Protein AF-0000000084720739 (afdb_homodimer)

InterPro domains:
  IPR000415 Nitroreductase-like [G3DSA:3.40.109.10] (2-184)
  IPR000415 Nitroreductase-like [SSF55469] (2-182)
  IPR029479 Nitroreductase [PF00881] (6-181)
  IPR052544 Bacteriocin Processing Enzyme [PTHR43745] (4-181)

pLDDT: mean 94.9, std 4.93, range [69.25, 98.88]

Radius of gyration: 19.96 Å; Cα contacts (8 Å, |Δi|>4): 822; chains: 2; bounding box: 41×59×50 Å

Sequence (370 aa):
MLSALERRRSTRTFGNTPLAQHELMTLLWATYGGLESGRRTVPSSGSVYPLRLRVVVRAVEGLAPQVYAFDHHNGELTPEPEVPAPMELQTWYVTRHVNFDGSAALVVMIGDLSRIAAVYGERGYRFLHLEAGHAGQNLCLAASLLDVPHVALGGFDDDVVNRAFHLEGSDSFVVYSVLLGCHQGMLSALERRRSTRTFGNTPLAQHELMTLLWATYGGLESGRRTVPSSGSVYPLRLRVVVRAVEGLAPQVYAFDHHNGELTPEPEVPAPMELQTWYVTRHVNFDGSAALVVMIGDLSRIAAVYGERGYRFLHLEAGHAGQNLCLAASLLDVPHVALGGFDDDVVNRAFHLEGSDSFVVYSVLLGCHQG

Solvent-accessible surface area (backbone atoms only — not comparable to full-atom values): 19096 Å² total; per-residue (Å²): 89,71,65,32,40,73,62,43,65,75,38,48,70,44,23,80,40,59,33,48,46,69,57,54,52,52,33,50,36,45,24,55,15,53,44,94,86,72,46,48,44,44,79,45,79,90,72,60,65,45,64,47,45,35,33,42,36,61,28,34,50,96,53,74,68,35,29,26,38,54,38,40,84,77,71,43,76,42,80,34,84,85,31,69,60,65,91,48,64,60,78,37,28,80,56,88,78,52,53,70,61,35,44,13,31,35,44,35,36,32,33,34,46,58,67,37,24,74,79,49,45,82,54,17,64,56,53,50,33,24,40,50,12,24,23,49,36,36,28,48,38,47,27,38,69,69,60,39,37,26,31,81,46,76,66,54,44,64,69,56,48,24,51,45,70,68,26,70,97,50,62,37,41,74,70,42,32,36,40,31,24,6,28,68,124,88,73,64,30,41,72,62,42,65,76,39,46,70,43,23,78,39,58,33,49,45,70,57,53,51,51,34,50,37,45,24,53,16,53,43,95,89,72,45,47,44,44,81,45,79,90,70,59,65,46,64,46,46,36,33,42,36,60,29,32,48,97,53,76,68,34,28,27,39,56,39,41,84,79,71,43,76,42,81,35,85,87,33,70,60,67,93,49,64,61,78,37,26,77,57,89,78,53,54,68,60,34,44,12,33,36,43,35,36,31,34,32,48,57,67,36,24,73,77,50,45,81,53,20,64,54,52,50,33,24,39,52,11,22,22,48,37,36,28,48,39,47,27,40,70,68,62,37,37,25,30,81,45,76,64,53,42,63,69,56,49,24,50,46,68,68,27,69,95,50,61,39,41,74,70,42,34,35,40,32,24,6,30,67,124

Foldseek 3Di:
DVVLVVQQDADQDFAAAAAEPVLVLLLQQLLWAADPVRAHNFDADVSLSFKWKKKQFDGYPPDDGAIWTADRDVSDTHGDRQQDRDPDCCQWAVDPRHDCPQWGMKIWIKGALCSQCVPVNPCSVVRRLVSNVRSVVSSSSSCSVVVWRKHWDQGTDFVVVCVSVPNPPHSMTTGTMMITGHHHD/DVVLVVQQDADQDFAAAAAEPVLVLLLQQLLWAADPVRAHNFDADVSLSFKWKKKQFDGYPPDDGAIWTADRDVSDTDGDRQQDRDPDCCQWAVDPRHDCPQWGMKIWIKGALCSQCVPVPPCSVVRRLVSNVRSVVSSSSSCSVVVWRKHWDQGTDFVVVCVSVPNPPHSMTTGTMMITGHHHD

Organism: Cystobacter fuscus (strain ATCC 25194 / DSM 2262 / NBRC 100088 / M29) (NCBI:txid1242864)

Secondary structure (DSSP, 8-state):
-HHHHHH-----S--SBPBPHHHHHHHHHHHH-B-TTS-BSS--GGG---EEEEEEESSBTTS-SSEEEEETTTTEEEE-TTS---S-GGGT---SS---TTEEEEEEEEEEHHHHHHHHGGGHHHHHHHHHHHHHHHHHHHHHHTT--EEEE----HHHHHHHTT-TTSSEEEEEEEEEE-B--/-HHHHHH-----S--SBPBPHHHHHHHHHHHH-B-TTS-BSS--GGG---EEEEEEESSBTTS-SSEEEEETTTTEEEE-TTS---S-GGGT---SS---TTEEEEEEEEEEHHHHHHHHGGGHHHHHHHHHHHHHHHHHHHHHHTT--EEEE----HHHHHHHTT-TTSSEEEEEEEEEE-B--

Nearest PDB structures (foldseek):
  7ly7-assembly1_B  TM=8.833E-01  e=1.971E-14  Thermoactinomyces vulgaris
  3hj9-assembly1_B  TM=8.979E-01  e=6.329E-12  Cupriavidus pinatubonensis JMP134
  5lq4-assembly1_B  TM=8.476E-01  e=4.378E-12  Cyanothece sp. PCC 7425
  8pz5-assembly1_B  TM=8.368E-01  e=9.727E-12  Cyanothece sp. PCC 7425
  6grh-assembly1_C  TM=8.264E-01  e=3.123E-11  Escherichia coli str. K-12 substr. MG1655

Structure (mmCIF, N/CA/C/O backbone):
data_AF-0000000084720739-model_v1
#
loop_
_entity.id
_entity.type
_entity.pdbx_description
1 polymer Nitroreductase
#
loop_
_atom_site.group_PDB
_atom_site.id
_atom_site.type_symbol
_atom_site.label_atom_id
_atom_site.label_alt_id
_atom_site.label_comp_id
_atom_site.label_asym_id
_atom_site.label_entity_id
_atom_site.label_seq_id
_atom_site.pdbx_PDB_ins_code
_atom_site.Cartn_x
_atom_site.Cartn_y
_atom_site.Cartn_z
_atom_site.occupancy
_atom_site.B_iso_or_equiv
_atom_site.auth_seq_id
_atom_site.auth_comp_id
_atom_site.auth_asym_id
_atom_site.auth_atom_id
_atom_site.pdbx_PDB_model_num
ATOM 1 N N . MET A 1 1 ? 3.258 -7.754 12.141 1 81.38 1 MET A N 1
ATOM 2 C CA . MET A 1 1 ? 2.674 -7.219 10.914 1 81.38 1 MET A CA 1
ATOM 3 C C . MET A 1 1 ? 1.294 -7.816 10.664 1 81.38 1 MET A C 1
ATOM 5 O O . MET A 1 1 ? 0.313 -7.086 10.516 1 81.38 1 MET A O 1
ATOM 9 N N . LEU A 1 2 ? 1.186 -9.125 10.844 1 84.38 2 LEU A N 1
ATOM 10 C CA . LEU A 1 2 ? -0.103 -9.75 10.555 1 84.38 2 LEU A CA 1
ATOM 11 C C . LEU A 1 2 ? -1.165 -9.281 11.539 1 84.38 2 LEU A C 1
ATOM 13 O O . LEU A 1 2 ? -2.332 -9.117 11.172 1 84.38 2 LEU A O 1
ATOM 17 N N . SER A 1 3 ? -0.659 -9.055 12.742 1 87.25 3 SER A N 1
ATOM 18 C CA . SER A 1 3 ? -1.589 -8.516 13.727 1 87.25 3 SER A CA 1
ATOM 19 C C . SER A 1 3 ? -2.031 -7.105 13.352 1 87.25 3 SER A C 1
ATOM 21 O O . SER A 1 3 ? -3.18 -6.723 13.594 1 87.25 3 SER A O 1
ATOM 23 N N . ALA A 1 4 ? -1.106 -6.336 12.742 1 89.06 4 ALA A N 1
ATOM 24 C CA . ALA A 1 4 ? -1.446 -4.984 12.312 1 89.06 4 ALA A CA 1
ATOM 25 C C . ALA A 1 4 ? -2.477 -5.008 11.188 1 89.06 4 ALA A C 1
ATOM 27 O O . ALA A 1 4 ? -3.352 -4.141 11.125 1 89.06 4 ALA A O 1
ATOM 28 N N . LEU A 1 5 ? -2.389 -5.977 10.375 1 93.19 5 LEU A N 1
ATOM 29 C CA . LEU A 1 5 ? -3.354 -6.129 9.297 1 93.19 5 LEU A CA 1
ATOM 30 C C . LEU A 1 5 ? -4.746 -6.426 9.844 1 93.19 5 LEU A C 1
ATOM 32 O O . LEU A 1 5 ? -5.742 -5.902 9.336 1 93.19 5 LEU A O 1
ATOM 36 N N . GLU A 1 6 ? -4.84 -7.23 10.875 1 91.88 6 GLU A N 1
ATOM 37 C CA . GLU A 1 6 ? -6.117 -7.582 11.492 1 91.88 6 GLU A CA 1
ATOM 38 C C . GLU A 1 6 ? -6.715 -6.398 12.242 1 91.88 6 GLU A C 1
ATOM 40 O O . GLU A 1 6 ? -7.938 -6.238 12.289 1 91.88 6 GLU A O 1
ATOM 45 N N . ARG A 1 7 ? -5.848 -5.516 12.789 1 91 7 ARG A N 1
ATOM 46 C CA . ARG A 1 7 ? -6.285 -4.414 13.648 1 91 7 ARG A CA 1
ATOM 47 C C . ARG A 1 7 ? -6.566 -3.16 12.828 1 91 7 ARG A C 1
ATOM 49 O O . ARG A 1 7 ? -7.238 -2.24 13.297 1 91 7 ARG A O 1
ATOM 56 N N . ARG A 1 8 ? -6 -3.152 11.617 1 93.12 8 ARG A N 1
ATOM 57 C CA . ARG A 1 8 ? -6.168 -1.945 10.812 1 93.12 8 ARG A CA 1
ATOM 58 C C . ARG A 1 8 ? -7.633 -1.717 10.469 1 93.12 8 ARG A C 1
ATOM 60 O O . ARG A 1 8 ? -8.273 -2.578 9.867 1 93.12 8 ARG A O 1
ATOM 67 N N . ARG A 1 9 ? -8.156 -0.478 10.867 1 93.06 9 ARG A N 1
ATOM 68 C CA . ARG A 1 9 ? -9.523 -0.065 10.578 1 93.06 9 ARG A CA 1
ATOM 69 C C . ARG A 1 9 ? -9.617 1.446 10.398 1 93.06 9 ARG A C 1
ATOM 71 O O . ARG A 1 9 ? -8.922 2.201 11.078 1 93.06 9 ARG A O 1
ATOM 78 N N . SER A 1 10 ? -10.484 1.779 9.469 1 94.12 10 SER A N 1
ATOM 79 C CA . SER A 1 10 ? -10.781 3.201 9.32 1 94.12 10 SER A CA 1
ATOM 80 C C . SER A 1 10 ? -11.602 3.717 10.5 1 94.12 10 SER A C 1
ATOM 82 O O . SER A 1 10 ? -12.641 3.141 10.836 1 94.12 10 SER A O 1
ATOM 84 N N . THR A 1 11 ? -11.078 4.699 11.102 1 92.94 11 THR A N 1
ATOM 85 C CA . THR A 1 11 ? -11.781 5.375 12.188 1 92.94 11 THR A CA 1
ATOM 86 C C . THR A 1 11 ? -12.242 6.762 11.75 1 92.94 11 THR A C 1
ATOM 88 O O . THR A 1 11 ? -11.445 7.57 11.273 1 92.94 11 THR A O 1
ATOM 91 N N . ARG A 1 12 ? -13.531 7.07 11.898 1 92.5 12 ARG A N 1
ATOM 92 C CA . ARG A 1 12 ? -14.094 8.289 11.328 1 92.5 12 ARG A CA 1
ATOM 93 C C . ARG A 1 12 ? -14.586 9.234 12.414 1 92.5 12 ARG A C 1
ATOM 95 O O . ARG A 1 12 ? -15.242 10.234 12.125 1 92.5 12 ARG A O 1
ATOM 102 N N . THR A 1 13 ? -14.367 8.781 13.664 1 93.31 13 THR A N 1
ATOM 103 C CA . THR A 1 13 ? -14.555 9.609 14.859 1 93.31 13 THR A CA 1
ATOM 104 C C . THR A 1 13 ? -13.297 9.617 15.719 1 93.31 13 THR A C 1
ATOM 106 O O . THR A 1 13 ? -12.648 8.578 15.891 1 93.31 13 THR A O 1
ATOM 109 N N . PHE A 1 14 ? -12.93 10.797 16.203 1 96.38 14 PHE A N 1
ATOM 110 C CA . PHE A 1 14 ? -11.633 10.953 16.844 1 96.38 14 PHE A CA 1
ATOM 111 C C . PHE A 1 14 ? -11.781 11.492 18.266 1 96.38 14 PHE A C 1
ATOM 113 O O . PHE A 1 14 ? -12.883 11.891 18.672 1 96.38 14 PHE A O 1
ATOM 120 N N . GLY A 1 15 ? -10.719 11.352 19 1 95.81 15 GLY A N 1
ATOM 121 C CA . GLY A 1 15 ? -10.695 11.859 20.359 1 95.81 15 GLY A CA 1
ATOM 122 C C . GLY A 1 15 ? -10.25 13.305 20.453 1 95.81 15 GLY A C 1
ATOM 123 O O . GLY A 1 15 ? -10.477 14.094 19.531 1 95.81 15 GLY A O 1
ATOM 124 N N . ASN A 1 16 ? -9.695 13.586 21.672 1 95.69 16 ASN A N 1
ATOM 125 C CA . ASN A 1 16 ? -9.328 14.984 21.906 1 95.69 16 ASN A CA 1
ATOM 126 C C . ASN A 1 16 ? -7.875 15.117 22.344 1 95.69 16 ASN A C 1
ATOM 128 O O . ASN A 1 16 ? -7.383 16.219 22.562 1 95.69 16 ASN A O 1
ATOM 132 N N . THR A 1 17 ? -7.141 14 22.453 1 97.31 17 THR A N 1
ATOM 133 C CA . THR A 1 17 ? -5.738 14.055 22.859 1 97.31 17 THR A CA 1
ATOM 134 C C . THR A 1 17 ? -4.832 14.219 21.641 1 97.31 17 THR A C 1
ATOM 136 O O . THR A 1 17 ? -4.809 13.367 20.75 1 97.31 17 THR A O 1
ATOM 139 N N . PRO A 1 18 ? -4.074 15.289 21.625 1 98.19 18 PRO A N 1
ATOM 140 C CA . PRO A 1 18 ? -3.225 15.555 20.453 1 98.19 18 PRO A CA 1
ATOM 141 C C . PRO A 1 18 ? -2.23 14.43 20.172 1 98.19 18 PRO A C 1
ATOM 143 O O . PRO A 1 18 ? -1.879 13.68 21.094 1 98.19 18 PRO A O 1
ATOM 146 N N . LEU A 1 19 ? -1.859 14.359 18.938 1 98.19 19 LEU A N 1
ATOM 147 C CA . LEU A 1 19 ? -0.811 13.438 18.516 1 98.19 19 LEU A CA 1
ATOM 148 C C . LEU A 1 19 ? 0.56 13.93 18.969 1 98.19 19 LEU A C 1
ATOM 150 O O . LEU A 1 19 ? 0.852 15.125 18.891 1 98.19 19 LEU A O 1
ATOM 154 N N . ALA A 1 20 ? 1.436 13.039 19.453 1 98.25 20 ALA A N 1
ATOM 155 C CA . ALA A 1 20 ? 2.816 13.422 19.75 1 98.25 20 ALA A CA 1
ATOM 156 C C . ALA A 1 20 ? 3.605 13.641 18.453 1 98.25 20 ALA A C 1
ATOM 158 O O . ALA A 1 20 ? 3.381 12.945 17.453 1 98.25 20 ALA A O 1
ATOM 159 N N . GLN A 1 21 ? 4.496 14.578 18.562 1 98.12 21 GLN A N 1
ATOM 160 C CA . GLN A 1 21 ? 5.297 14.875 17.391 1 98.12 21 GLN A CA 1
ATOM 161 C C . GLN A 1 21 ? 6.051 13.633 16.906 1 98.12 21 GLN A C 1
ATOM 163 O O . GLN A 1 21 ? 6.152 13.391 15.703 1 98.12 21 GLN A O 1
ATOM 168 N N . HIS A 1 22 ? 6.652 12.859 17.844 1 97.69 22 HIS A N 1
ATOM 169 C CA . HIS A 1 22 ? 7.418 11.68 17.453 1 97.69 22 HIS A CA 1
ATOM 170 C C . HIS A 1 22 ? 6.531 10.656 16.75 1 97.69 22 HIS A C 1
ATOM 172 O O . HIS A 1 22 ? 6.992 9.93 15.867 1 97.69 22 HIS A O 1
ATOM 178 N N . GLU A 1 23 ? 5.227 10.57 17.141 1 98.12 23 GLU A N 1
ATOM 179 C CA . GLU A 1 23 ? 4.285 9.695 16.453 1 98.12 23 GLU A CA 1
ATOM 180 C C . GLU A 1 23 ? 4.078 10.133 15.008 1 98.12 23 GLU A C 1
ATOM 182 O O . GLU A 1 23 ? 4.152 9.312 14.086 1 98.12 23 GLU A O 1
ATOM 187 N N . LEU A 1 24 ? 3.875 11.453 14.82 1 98.75 24 LEU A N 1
ATOM 188 C CA . LEU A 1 24 ? 3.707 11.969 13.461 1 98.75 24 LEU A CA 1
ATOM 189 C C . LEU A 1 24 ? 4.941 11.688 12.617 1 98.75 24 LEU A C 1
ATOM 191 O O . LEU A 1 24 ? 4.82 11.234 11.469 1 98.75 24 LEU A O 1
ATOM 195 N N . MET A 1 25 ? 6.133 11.883 13.203 1 98.38 25 MET A N 1
ATOM 196 C CA . MET A 1 25 ? 7.371 11.688 12.445 1 98.38 25 MET A CA 1
ATOM 197 C C . MET A 1 25 ? 7.551 10.227 12.07 1 98.38 25 MET A C 1
ATOM 199 O O . MET A 1 25 ? 8.008 9.914 10.969 1 98.38 25 MET A O 1
ATOM 203 N N . THR A 1 26 ? 7.223 9.312 12.977 1 97.81 26 THR A N 1
ATOM 204 C CA . THR A 1 26 ? 7.273 7.883 12.688 1 97.81 26 THR A CA 1
ATOM 205 C C . THR A 1 26 ? 6.328 7.527 11.547 1 97.81 26 THR A C 1
ATOM 207 O O . THR A 1 26 ? 6.688 6.77 10.641 1 97.81 26 THR A O 1
ATOM 210 N N . LEU A 1 27 ? 5.145 8.109 11.562 1 98.56 27 LEU A N 1
ATOM 211 C CA . LEU A 1 27 ? 4.141 7.844 10.539 1 98.56 27 LEU A CA 1
ATOM 212 C C . LEU A 1 27 ? 4.594 8.375 9.188 1 98.56 27 LEU A C 1
ATOM 214 O O . LEU A 1 27 ? 4.426 7.699 8.164 1 98.56 27 LEU A O 1
ATOM 218 N N . LEU A 1 28 ? 5.18 9.539 9.195 1 98.81 28 LEU A N 1
ATOM 219 C CA . LEU A 1 28 ? 5.664 10.125 7.949 1 98.81 28 LEU A CA 1
ATOM 220 C C . LEU A 1 28 ? 6.824 9.312 7.379 1 98.81 28 LEU A C 1
ATOM 222 O O . LEU A 1 28 ? 6.891 9.086 6.172 1 98.81 28 LEU A O 1
ATOM 226 N N . TRP A 1 29 ? 7.746 8.906 8.219 1 98.06 29 TRP A N 1
ATOM 227 C CA . TRP A 1 29 ? 8.844 8.055 7.77 1 98.06 29 TRP A CA 1
ATOM 228 C C . TRP A 1 29 ? 8.32 6.75 7.184 1 98.06 29 TRP A C 1
ATOM 230 O O . TRP A 1 29 ? 8.742 6.332 6.102 1 98.06 29 TRP A O 1
ATOM 240 N N . ALA A 1 30 ? 7.367 6.117 7.875 1 97.81 30 ALA A N 1
ATOM 241 C CA . ALA A 1 30 ? 6.781 4.875 7.375 1 97.81 30 ALA A CA 1
ATOM 242 C C . ALA A 1 30 ? 6.16 5.078 5.996 1 97.81 30 ALA A C 1
ATOM 244 O O . ALA A 1 30 ? 6.207 4.184 5.148 1 97.81 30 ALA A O 1
ATOM 245 N N . THR A 1 31 ? 5.586 6.23 5.754 1 98.56 31 THR A N 1
ATOM 246 C CA . THR A 1 31 ? 4.844 6.531 4.531 1 98.56 31 THR A CA 1
ATOM 247 C C . THR A 1 31 ? 5.793 6.645 3.34 1 98.56 31 THR A C 1
ATOM 249 O O . THR A 1 31 ? 5.531 6.074 2.277 1 98.56 31 THR A O 1
ATOM 252 N N . TYR A 1 32 ? 6.902 7.336 3.512 1 98.25 32 TYR A N 1
ATOM 253 C CA . TYR A 1 32 ? 7.723 7.664 2.35 1 98.25 32 TYR A CA 1
ATOM 254 C C . TYR A 1 32 ? 9.141 8.047 2.77 1 98.25 32 TYR A C 1
ATOM 256 O O . TYR A 1 32 ? 9.805 8.82 2.084 1 98.25 32 TYR A O 1
ATOM 264 N N . GLY A 1 33 ? 9.648 7.562 3.873 1 96.94 33 GLY A N 1
ATOM 265 C CA . GLY A 1 33 ? 10.953 7.898 4.43 1 96.94 33 GLY A CA 1
ATOM 266 C C . GLY A 1 33 ? 12.109 7.383 3.592 1 96.94 33 GLY A C 1
ATOM 267 O O . GLY A 1 33 ? 11.984 6.367 2.908 1 96.94 33 GLY A O 1
ATOM 268 N N . GLY A 1 34 ? 13.211 8.117 3.697 1 95.62 34 GLY A N 1
ATOM 269 C CA . GLY A 1 34 ? 14.453 7.68 3.074 1 95.62 34 GLY A CA 1
ATOM 270 C C . GLY A 1 34 ? 15.188 6.629 3.885 1 95.62 34 GLY A C 1
ATOM 271 O O . GLY A 1 34 ? 15.203 6.684 5.117 1 95.62 34 GLY A O 1
ATOM 272 N N . LEU A 1 35 ? 15.766 5.652 3.096 1 94.12 35 LEU A N 1
ATOM 273 C CA . LEU A 1 35 ? 16.578 4.609 3.719 1 94.12 35 LEU A CA 1
ATOM 274 C C . LEU A 1 35 ? 18.062 4.836 3.453 1 94.12 35 LEU A C 1
ATOM 276 O O . LEU A 1 35 ? 18.422 5.609 2.564 1 94.12 35 LEU A O 1
ATOM 280 N N . GLU A 1 36 ? 18.922 4.145 4.199 1 90.5 36 GLU A N 1
ATOM 281 C CA . GLU A 1 36 ? 20.375 4.273 4.051 1 90.5 36 GLU A CA 1
ATOM 282 C C . GLU A 1 36 ? 20.812 3.861 2.652 1 90.5 36 GLU A C 1
ATOM 284 O O . GLU A 1 36 ? 21.781 4.414 2.113 1 90.5 36 GLU A O 1
ATOM 289 N N . SER A 1 37 ? 20.156 2.98 1.99 1 89.94 37 SER A N 1
ATOM 290 C CA . SER A 1 37 ? 20.469 2.471 0.659 1 89.94 37 SER A CA 1
ATOM 291 C C . SER A 1 37 ? 20.172 3.512 -0.415 1 89.94 37 SER A C 1
ATOM 293 O O . SER A 1 37 ? 20.547 3.336 -1.578 1 89.94 37 SER A O 1
ATOM 295 N N . GLY A 1 38 ? 19.516 4.605 -0.04 1 91.12 38 GLY A N 1
ATOM 296 C CA . GLY A 1 38 ? 19.078 5.594 -1.012 1 91.12 38 GLY A CA 1
ATOM 297 C C . GLY A 1 38 ? 17.672 5.359 -1.502 1 91.12 38 GLY A C 1
ATOM 298 O O . GLY A 1 38 ? 17.109 6.199 -2.209 1 91.12 38 GLY A O 1
ATOM 299 N N . ARG A 1 39 ? 17.109 4.254 -1.092 1 94.44 39 ARG A N 1
ATOM 300 C CA . ARG A 1 39 ? 15.742 3.916 -1.462 1 94.44 39 ARG A CA 1
ATOM 301 C C . ARG A 1 39 ? 14.75 4.484 -0.458 1 94.44 39 ARG A C 1
ATOM 303 O O . ARG A 1 39 ? 15.141 5.141 0.511 1 94.44 39 ARG A O 1
ATOM 310 N N . ARG A 1 40 ? 13.484 4.332 -0.701 1 96.62 40 ARG A N 1
ATOM 311 C CA . ARG A 1 40 ? 12.43 4.734 0.222 1 96.62 40 ARG A CA 1
ATOM 312 C C . ARG A 1 40 ? 11.688 3.516 0.764 1 96.62 40 ARG A C 1
ATOM 314 O O . ARG A 1 40 ? 12 2.379 0.404 1 96.62 40 ARG A O 1
ATOM 321 N N . THR A 1 41 ? 10.758 3.766 1.679 1 97.19 41 THR A N 1
ATOM 322 C CA . THR A 1 41 ? 10.016 2.727 2.385 1 97.19 41 THR A CA 1
ATOM 323 C C . THR A 1 41 ? 9.008 2.055 1.456 1 97.19 41 THR A C 1
ATOM 325 O O . THR A 1 41 ? 8.344 1.094 1.847 1 97.19 41 THR A O 1
ATOM 328 N N . VAL A 1 42 ? 8.875 2.506 0.187 1 97.88 42 VAL A N 1
ATOM 329 C CA . VAL A 1 42 ? 7.93 1.93 -0.766 1 97.88 42 VAL A CA 1
ATOM 330 C C . VAL A 1 42 ? 8.656 1.595 -2.07 1 97.88 42 VAL A C 1
ATOM 332 O O . VAL A 1 42 ? 9.68 2.195 -2.389 1 97.88 42 VAL A O 1
ATOM 335 N N . PRO A 1 43 ? 8.125 0.6 -2.855 1 97.12 43 PRO A N 1
ATOM 336 C CA . PRO A 1 43 ? 8.633 0.431 -4.215 1 97.12 43 PRO A CA 1
ATOM 337 C C . PRO A 1 43 ? 8.344 1.633 -5.109 1 97.12 43 PRO A C 1
ATOM 339 O O . PRO A 1 43 ? 7.379 2.363 -4.871 1 97.12 43 PRO A O 1
ATOM 342 N N . SER A 1 44 ? 9.219 1.81 -6.02 1 97.12 44 SER A N 1
ATOM 343 C CA . SER A 1 44 ? 9.047 2.854 -7.023 1 97.12 44 SER A CA 1
ATOM 344 C C . SER A 1 44 ? 9.594 2.412 -8.375 1 97.12 44 SER A C 1
ATOM 346 O O . SER A 1 44 ? 10.734 1.954 -8.469 1 97.12 44 SER A O 1
ATOM 348 N N . SER A 1 45 ? 8.672 2.506 -9.352 1 92.69 45 SER A N 1
ATOM 349 C CA . SER A 1 45 ? 9.117 2.156 -10.695 1 92.69 45 SER A CA 1
ATOM 350 C C . SER A 1 45 ? 10.328 2.982 -11.117 1 92.69 45 SER A C 1
ATOM 352 O O . SER A 1 45 ? 10.273 4.215 -11.102 1 92.69 45 SER A O 1
ATOM 354 N N . GLY A 1 46 ? 11.422 2.26 -11.391 1 91.19 46 GLY A N 1
ATOM 355 C CA . GLY A 1 46 ? 12.609 2.947 -11.859 1 91.19 46 GLY A CA 1
ATOM 356 C C . GLY A 1 46 ? 13.242 3.838 -10.805 1 91.19 46 GLY A C 1
ATOM 357 O O . GLY A 1 46 ? 14.062 4.703 -11.125 1 91.19 46 GLY A O 1
ATOM 358 N N . SER A 1 47 ? 12.82 3.744 -9.578 1 94.25 47 SER A N 1
ATOM 359 C CA . SER A 1 47 ? 13.289 4.598 -8.492 1 94.25 47 SER A CA 1
ATOM 360 C C . SER A 1 47 ? 13.039 6.07 -8.797 1 94.25 47 SER A C 1
ATOM 362 O O . SER A 1 47 ? 13.852 6.93 -8.453 1 94.25 47 SER A O 1
ATOM 364 N N . VAL A 1 48 ? 11.93 6.375 -9.453 1 95.94 48 VAL A N 1
ATOM 365 C CA . VAL A 1 48 ? 11.555 7.73 -9.844 1 95.94 48 VAL A CA 1
ATOM 366 C C . VAL A 1 48 ? 11.117 8.523 -8.617 1 95.94 48 VAL A C 1
ATOM 368 O O . VAL A 1 48 ? 11.391 9.719 -8.516 1 95.94 48 VAL A O 1
ATOM 371 N N . TYR A 1 49 ? 10.453 7.906 -7.672 1 97.5 49 TYR A N 1
ATOM 372 C CA . TYR A 1 49 ? 9.922 8.5 -6.449 1 97.5 49 TYR A CA 1
ATOM 373 C C . TYR A 1 49 ? 9.18 9.797 -6.75 1 97.5 49 TYR A C 1
ATOM 375 O O . TYR A 1 49 ? 9.586 10.875 -6.309 1 97.5 49 TYR A O 1
ATOM 383 N N . PRO A 1 50 ? 7.965 9.672 -7.367 1 98.25 50 PRO A N 1
ATOM 384 C CA . PRO A 1 50 ? 7.273 10.859 -7.879 1 98.25 50 PRO A CA 1
ATOM 385 C C . PRO A 1 50 ? 6.43 11.555 -6.812 1 98.25 50 PRO A C 1
ATOM 387 O O . PRO A 1 50 ? 5.809 12.586 -7.09 1 98.25 50 PRO A O 1
ATOM 390 N N . LEU A 1 51 ? 6.402 11.117 -5.57 1 98.56 51 LEU A N 1
ATOM 391 C CA . LEU A 1 51 ? 5.52 11.664 -4.547 1 98.56 51 LEU A CA 1
ATOM 392 C C . LEU A 1 51 ? 6.258 12.664 -3.666 1 98.56 51 LEU A C 1
ATOM 394 O O . LEU A 1 51 ? 7.469 12.539 -3.461 1 98.56 51 LEU A O 1
ATOM 398 N N . ARG A 1 52 ? 5.562 13.594 -3.18 1 98.12 52 ARG A N 1
ATOM 399 C CA . ARG A 1 52 ? 5.957 14.445 -2.062 1 98.12 52 ARG A CA 1
ATOM 400 C C . ARG A 1 52 ? 4.848 14.539 -1.022 1 98.12 52 ARG A C 1
ATOM 402 O O . ARG A 1 52 ? 3.664 14.516 -1.367 1 98.12 52 ARG A O 1
ATOM 409 N N . LEU A 1 53 ? 5.273 14.648 0.183 1 98.75 53 LEU A N 1
ATOM 410 C CA . LEU A 1 53 ? 4.301 14.688 1.272 1 98.75 53 LEU A CA 1
ATOM 411 C C . LEU A 1 53 ? 4.176 16.094 1.837 1 98.75 53 LEU A C 1
ATOM 413 O O . LEU A 1 53 ? 5.184 16.766 2.061 1 98.75 53 LEU A O 1
ATOM 417 N N . ARG A 1 54 ? 2.986 16.5 1.99 1 98.44 54 ARG A N 1
ATOM 418 C CA . ARG A 1 54 ? 2.637 17.656 2.812 1 98.44 54 ARG A CA 1
ATOM 419 C C . ARG A 1 54 ? 1.765 17.25 3.994 1 98.44 54 ARG A C 1
ATOM 421 O O . ARG A 1 54 ? 1.02 16.266 3.908 1 98.44 54 ARG A O 1
ATOM 428 N N . VAL A 1 55 ? 1.884 18.016 5.039 1 98.44 55 VAL A N 1
ATOM 429 C CA . VAL A 1 55 ? 1.126 17.703 6.246 1 98.44 55 VAL A CA 1
ATOM 430 C C . VAL A 1 55 ? 0.37 18.938 6.719 1 98.44 55 VAL A C 1
ATOM 432 O O . VAL A 1 55 ? 0.974 19.984 6.969 1 98.44 55 VAL A O 1
ATOM 435 N N . VAL A 1 56 ? -0.946 18.812 6.793 1 97.94 56 VAL A N 1
ATOM 436 C CA . VAL A 1 56 ? -1.756 19.828 7.477 1 97.94 56 VAL A CA 1
ATOM 437 C C . VAL A 1 56 ? -1.844 19.484 8.961 1 97.94 56 VAL A C 1
ATOM 439 O O . VAL A 1 56 ? -2.584 18.578 9.359 1 97.94 56 VAL A O 1
ATOM 442 N N . VAL A 1 57 ? -1.103 20.25 9.742 1 97.75 57 VAL A N 1
ATOM 443 C CA . VAL A 1 57 ? -1.063 20.016 11.18 1 97.75 57 VAL A CA 1
ATOM 444 C C . VAL A 1 57 ? -2.189 20.781 11.867 1 97.75 57 VAL A C 1
ATOM 446 O O . VAL A 1 57 ? -2.404 21.953 11.586 1 97.75 57 VAL A O 1
ATOM 449 N N . ARG A 1 58 ? -2.895 20.062 12.75 1 97.06 58 ARG A N 1
ATOM 450 C CA . ARG A 1 58 ? -4.008 20.672 13.469 1 97.06 58 ARG A CA 1
ATOM 451 C C . ARG A 1 58 ? -3.828 20.531 14.977 1 97.06 58 ARG A C 1
ATOM 453 O O . ARG A 1 58 ? -3.955 21.5 15.727 1 97.06 58 ARG A O 1
ATOM 460 N N . ALA A 1 59 ? -3.523 19.344 15.453 1 97.44 59 ALA A N 1
ATOM 461 C CA . ALA A 1 59 ? -3.369 19.047 16.875 1 97.44 59 ALA A CA 1
ATOM 462 C C . ALA A 1 59 ? -2.23 18.062 17.109 1 97.44 59 ALA A C 1
ATOM 464 O O . ALA A 1 59 ? -2.467 16.906 17.5 1 97.44 59 ALA A O 1
ATOM 465 N N . VAL A 1 60 ? -0.977 18.531 16.922 1 98.12 60 VAL A N 1
ATOM 466 C CA . VAL A 1 60 ? 0.234 17.75 17.188 1 98.12 60 VAL A CA 1
ATOM 467 C C . VAL A 1 60 ? 1.104 18.484 18.203 1 98.12 60 VAL A C 1
ATOM 469 O O . VAL A 1 60 ? 1.433 19.656 18.016 1 98.12 60 VAL A O 1
ATOM 472 N N . GLU A 1 61 ? 1.453 17.781 19.219 1 98.12 61 GLU A N 1
ATOM 473 C CA . GLU A 1 61 ? 2.264 18.391 20.281 1 98.12 61 GLU A CA 1
ATOM 474 C C . GLU A 1 61 ? 3.6 18.891 19.719 1 98.12 61 GLU A C 1
ATOM 476 O O . GLU A 1 61 ? 4.285 18.156 19 1 98.12 61 GLU A O 1
ATOM 481 N N . GLY A 1 62 ? 3.914 20.125 19.984 1 96.81 62 GLY A N 1
ATOM 482 C CA . GLY A 1 62 ? 5.215 20.656 19.609 1 96.81 62 GLY A CA 1
ATOM 483 C C . GLY A 1 62 ? 5.242 21.25 18.219 1 96.81 62 GLY A C 1
ATOM 484 O O . GLY A 1 62 ? 6.27 21.766 17.781 1 96.81 62 GLY A O 1
ATOM 485 N N . LEU A 1 63 ? 4.102 21.234 17.516 1 97.31 63 LEU A N 1
ATOM 486 C CA . LEU A 1 63 ? 4.027 21.797 16.172 1 97.31 63 LEU A CA 1
ATOM 487 C C . LEU A 1 63 ? 2.877 22.797 16.062 1 97.31 63 LEU A C 1
ATOM 489 O O . LEU A 1 63 ? 1.766 22.516 16.516 1 97.31 63 LEU A O 1
ATOM 493 N N . ALA A 1 64 ? 3.141 23.984 15.469 1 96.44 64 ALA A N 1
ATOM 494 C CA . ALA A 1 64 ? 2.088 24.969 15.219 1 96.44 64 ALA A CA 1
ATOM 495 C C . ALA A 1 64 ? 1.111 24.469 14.156 1 96.44 64 ALA A C 1
ATOM 497 O O . ALA A 1 64 ? 1.517 23.812 13.188 1 96.44 64 ALA A O 1
ATOM 498 N N . PRO A 1 65 ? -0.158 24.719 14.336 1 96.19 65 PRO A N 1
ATOM 499 C CA . PRO A 1 65 ? -1.126 24.359 13.297 1 96.19 65 PRO A CA 1
ATOM 500 C C . PRO A 1 65 ? -0.884 25.094 11.977 1 96.19 65 PRO A C 1
ATOM 502 O O . PRO A 1 65 ? -1.104 26.312 11.898 1 96.19 65 PRO A O 1
ATOM 505 N N . GLN A 1 66 ? -0.405 24.469 11.031 1 96.88 66 GLN A N 1
ATOM 506 C CA . GLN A 1 66 ? -0.112 24.984 9.695 1 96.88 66 GLN A CA 1
ATOM 507 C C . GLN A 1 66 ? 0.31 23.844 8.758 1 96.88 66 GLN A C 1
ATOM 509 O O . GLN A 1 66 ? 0.294 22.672 9.148 1 96.88 66 GLN A O 1
ATOM 514 N N . VAL A 1 67 ? 0.659 24.172 7.523 1 97.88 67 VAL A N 1
ATOM 515 C CA . VAL A 1 67 ? 1.095 23.172 6.551 1 97.88 67 VAL A CA 1
ATOM 516 C C . VAL A 1 67 ? 2.613 23.031 6.605 1 97.88 67 VAL A C 1
ATOM 518 O O . VAL A 1 67 ? 3.334 24.016 6.723 1 97.88 67 VAL A O 1
ATOM 521 N N . TYR A 1 68 ? 3.084 21.812 6.586 1 98.44 68 TYR A N 1
ATOM 522 C CA . TYR A 1 68 ? 4.508 21.5 6.539 1 98.44 68 TYR A CA 1
ATOM 523 C C . TYR A 1 68 ? 4.836 20.641 5.328 1 98.44 68 TYR A C 1
ATOM 525 O O . TYR A 1 68 ? 4.031 19.797 4.93 1 98.44 68 TYR A O 1
ATOM 533 N N . ALA A 1 69 ? 6.004 20.844 4.766 1 98.31 69 ALA A N 1
ATOM 534 C CA . ALA A 1 69 ? 6.59 19.906 3.82 1 98.31 69 ALA A CA 1
ATOM 535 C C . ALA A 1 69 ? 7.465 18.875 4.539 1 98.31 69 ALA A C 1
ATOM 537 O O . ALA A 1 69 ? 8.211 19.219 5.457 1 98.31 69 ALA A O 1
ATOM 538 N N . PHE A 1 70 ? 7.352 17.625 4.195 1 98.69 70 PHE A N 1
ATOM 539 C CA . PHE A 1 70 ? 8.203 16.578 4.75 1 98.69 70 PHE A CA 1
ATOM 540 C C . PHE A 1 70 ? 9.414 16.344 3.861 1 98.69 70 PHE A C 1
ATOM 542 O O . PHE A 1 70 ? 9.273 16.094 2.662 1 98.69 70 PHE A O 1
ATOM 549 N N . ASP A 1 71 ? 10.57 16.453 4.484 1 97.12 71 ASP A N 1
ATOM 550 C CA . ASP A 1 71 ? 11.828 16.109 3.812 1 97.12 71 ASP A CA 1
ATOM 551 C C . ASP A 1 71 ? 12.203 14.648 4.062 1 97.1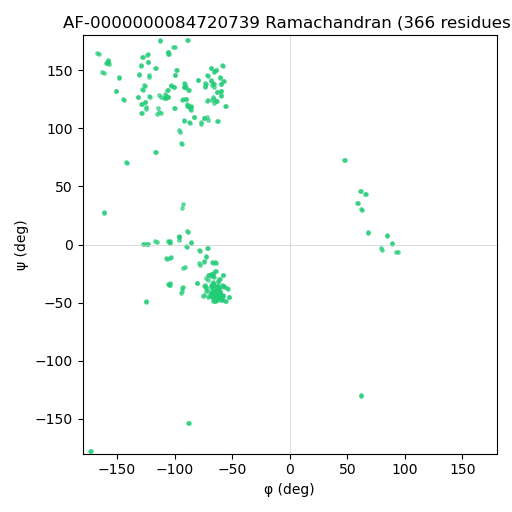2 71 ASP A C 1
ATOM 553 O O . ASP A 1 71 ? 12.695 14.305 5.141 1 97.12 71 ASP A O 1
ATOM 557 N N . HIS A 1 72 ? 12.07 13.789 3.064 1 92.94 72 HIS A N 1
ATOM 558 C CA . HIS A 1 72 ? 12.266 12.352 3.211 1 92.94 72 HIS A CA 1
ATOM 559 C C . HIS A 1 72 ? 13.719 12.023 3.531 1 92.94 72 HIS A C 1
ATOM 561 O O . HIS A 1 72 ? 14.008 10.969 4.105 1 92.94 72 HIS A O 1
ATOM 567 N N . HIS A 1 73 ? 14.625 12.82 3.137 1 90.12 73 HIS A N 1
ATOM 568 C CA . HIS A 1 73 ? 16.047 12.562 3.318 1 90.12 73 HIS A CA 1
ATOM 569 C C . HIS A 1 73 ? 16.469 12.789 4.77 1 90.12 73 HIS A C 1
ATOM 571 O O . HIS A 1 73 ? 17.141 11.938 5.363 1 90.12 73 HIS A O 1
ATOM 577 N N . ASN A 1 74 ? 15.977 13.906 5.363 1 91.12 74 ASN A N 1
ATOM 578 C CA . ASN A 1 74 ? 16.422 14.289 6.699 1 91.12 74 ASN A CA 1
ATOM 579 C C . ASN A 1 74 ? 15.383 13.953 7.762 1 91.12 74 ASN A C 1
ATOM 581 O O . ASN A 1 74 ? 15.672 14.008 8.961 1 91.12 74 ASN A O 1
ATOM 585 N N . GLY A 1 75 ? 14.242 13.609 7.227 1 94.31 75 GLY A N 1
ATOM 586 C CA . GLY A 1 75 ? 13.172 13.359 8.188 1 94.31 75 GLY A CA 1
ATOM 587 C C . GLY A 1 75 ? 12.766 14.602 8.961 1 94.31 75 GLY A C 1
ATOM 588 O O . GLY A 1 75 ? 12.625 14.555 10.188 1 94.31 75 GLY A O 1
ATOM 589 N N . GLU A 1 76 ? 12.656 15.68 8.234 1 97 76 GLU A N 1
ATOM 590 C CA . GLU A 1 76 ? 12.328 16.953 8.867 1 97 76 GLU A CA 1
ATOM 591 C C . GLU A 1 76 ? 11.07 17.562 8.266 1 97 76 GLU A C 1
ATOM 593 O O . GLU A 1 76 ? 10.672 17.219 7.148 1 97 76 GLU A O 1
ATOM 598 N N . LEU A 1 77 ? 10.414 18.438 9.023 1 98.19 77 LEU A N 1
ATOM 599 C CA . LEU A 1 77 ? 9.266 19.203 8.578 1 98.19 77 LEU A CA 1
ATOM 600 C C . LEU A 1 77 ? 9.641 20.672 8.383 1 98.19 77 LEU A C 1
ATOM 602 O O . LEU A 1 77 ? 10.281 21.281 9.25 1 98.19 77 LEU A O 1
ATOM 606 N N . THR A 1 78 ? 9.305 21.156 7.27 1 98 78 THR A N 1
ATOM 607 C CA . THR A 1 78 ? 9.5 22.578 6.977 1 98 78 THR A CA 1
ATOM 608 C C . THR A 1 78 ? 8.156 23.281 6.82 1 98 78 THR A C 1
ATOM 610 O O . THR A 1 78 ? 7.328 22.875 6.004 1 98 78 THR A O 1
ATOM 613 N N . PRO A 1 79 ? 7.93 24.422 7.543 1 97.31 79 PRO A N 1
ATOM 614 C CA . PRO A 1 79 ? 6.652 25.125 7.418 1 97.31 79 PRO A CA 1
ATOM 615 C C . PRO A 1 79 ? 6.453 25.734 6.035 1 97.31 79 PRO A C 1
ATOM 617 O O . PRO A 1 79 ? 7.414 26.203 5.414 1 97.31 79 PRO A O 1
ATOM 620 N N . GLU A 1 80 ? 5.242 25.594 5.566 1 97 80 GLU A N 1
ATOM 621 C CA . GLU A 1 80 ? 4.812 26.266 4.344 1 97 80 GLU A CA 1
ATOM 622 C C . GLU A 1 80 ? 3.689 27.25 4.629 1 97 80 GLU A C 1
ATOM 624 O O . GLU A 1 80 ? 2.539 27.016 4.254 1 97 80 GLU A O 1
ATOM 629 N N . PRO A 1 81 ? 4.023 28.422 5.129 1 92.94 81 PRO A N 1
ATOM 630 C CA . PRO A 1 81 ? 3.012 29.391 5.562 1 92.94 81 PRO A CA 1
ATOM 631 C C . PRO A 1 81 ? 2.193 29.953 4.398 1 92.94 81 PRO A C 1
ATOM 633 O O . PRO A 1 81 ? 1.12 30.516 4.609 1 92.94 81 PRO A O 1
ATOM 636 N N . GLU A 1 82 ? 2.672 29.766 3.164 1 93.19 82 GLU A N 1
ATOM 637 C CA . GLU A 1 82 ? 1.979 30.297 1.993 1 93.19 82 GLU A CA 1
ATOM 638 C C . GLU A 1 82 ? 0.792 29.422 1.61 1 93.19 82 GLU A C 1
ATOM 640 O O . GLU A 1 82 ? -0.064 29.828 0.824 1 93.19 82 GLU A O 1
ATOM 645 N N . VAL A 1 83 ? 0.751 28.219 2.119 1 92.31 83 VAL A N 1
ATOM 646 C CA . VAL A 1 83 ? -0.388 27.328 1.886 1 92.31 83 VAL A CA 1
ATOM 647 C C . VAL A 1 83 ? -1.438 27.547 2.973 1 92.31 83 VAL A C 1
ATOM 649 O O . VAL A 1 83 ? -1.153 27.391 4.16 1 92.31 83 VAL A O 1
ATOM 652 N N . PRO A 1 84 ? -2.586 27.953 2.545 1 86.19 84 PRO A N 1
ATOM 653 C CA . PRO A 1 84 ? -3.623 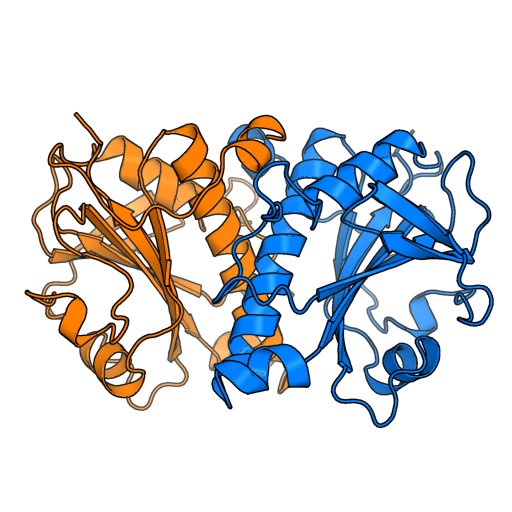28.188 3.551 1 86.19 84 PRO A CA 1
ATOM 654 C C . PRO A 1 84 ? -4.16 26.906 4.164 1 86.19 84 PRO A C 1
ATOM 656 O O . PRO A 1 84 ? -4.617 26.016 3.438 1 86.19 84 PRO A O 1
ATOM 659 N N . ALA A 1 85 ? -3.789 26.672 5.383 1 77.81 85 ALA A N 1
ATOM 660 C CA . ALA A 1 85 ? -4.441 25.562 6.059 1 77.81 85 ALA A CA 1
ATOM 661 C C . ALA A 1 85 ? -5.926 25.844 6.277 1 77.81 85 ALA A C 1
ATOM 663 O O . ALA A 1 85 ? -6.293 26.859 6.871 1 77.81 85 ALA A O 1
ATOM 664 N N . PRO A 1 86 ? -6.66 24.891 5.691 1 77 86 PRO A N 1
ATOM 665 C CA . PRO A 1 86 ? -8.078 25.188 5.895 1 77 86 PRO A CA 1
ATOM 666 C C . PRO A 1 86 ? -8.5 25.109 7.363 1 77 86 PRO A C 1
ATOM 668 O O . PRO A 1 86 ? -8.016 24.234 8.094 1 77 86 PRO A O 1
ATOM 671 N N . MET A 1 87 ? -9.266 26.125 7.711 1 76.31 87 MET A N 1
ATOM 672 C CA . MET A 1 87 ? -9.859 26.047 9.039 1 76.31 87 MET A CA 1
ATOM 673 C C . MET A 1 87 ? -10.758 24.812 9.164 1 76.31 87 MET A C 1
ATOM 675 O O . MET A 1 87 ? -10.773 24.156 10.203 1 76.31 87 MET A O 1
ATOM 679 N N . GLU A 1 88 ? -11.391 24.547 8.094 1 85.69 88 GLU A N 1
ATOM 680 C CA . GLU A 1 88 ? -12.281 23.391 8.016 1 85.69 88 GLU A CA 1
ATOM 681 C C . GLU A 1 88 ? -11.898 22.484 6.848 1 85.69 88 GLU A C 1
ATOM 683 O O . GLU A 1 88 ? -12.016 22.875 5.688 1 85.69 88 GLU A O 1
ATOM 688 N N . LEU A 1 89 ? -11.531 21.328 7.211 1 90.88 89 LEU A N 1
ATOM 689 C CA . LEU A 1 89 ? -11.109 20.359 6.195 1 90.88 89 LEU A CA 1
ATOM 690 C C . LEU A 1 89 ? -12.266 20 5.273 1 90.88 89 LEU A C 1
ATOM 692 O O . LEU A 1 89 ? -12.055 19.5 4.168 1 90.88 89 LEU A O 1
ATOM 696 N N . GLN A 1 90 ? -13.43 20.328 5.73 1 88.81 90 GLN A N 1
ATOM 697 C CA . GLN A 1 90 ? -14.633 20.062 4.945 1 88.81 90 GLN A CA 1
ATOM 698 C C . GLN A 1 90 ? -14.633 20.859 3.646 1 88.81 90 GLN A C 1
ATOM 700 O O . GLN A 1 90 ? -15.359 20.531 2.705 1 88.81 90 GLN A O 1
ATOM 705 N N . THR A 1 91 ? -13.891 21.938 3.598 1 88.38 91 THR A N 1
ATOM 706 C CA . THR A 1 91 ? -13.781 22.719 2.373 1 88.38 91 THR A CA 1
ATOM 707 C C . THR A 1 91 ? -13.023 21.953 1.297 1 88.38 91 THR A C 1
ATOM 709 O O . THR A 1 91 ? -13.172 22.234 0.105 1 88.38 91 THR A O 1
ATOM 712 N N . TRP A 1 92 ? -12.18 21.047 1.714 1 92.62 92 TRP A N 1
ATOM 713 C CA . TRP A 1 92 ? -11.398 20.219 0.788 1 92.62 92 TRP A CA 1
ATOM 714 C C . TRP A 1 92 ? -12.102 18.906 0.507 1 92.62 92 TRP A C 1
ATOM 716 O O . TRP A 1 92 ? -12.031 18.375 -0.609 1 92.62 92 TRP A O 1
ATOM 726 N N . TYR A 1 93 ? -12.703 18.406 1.549 1 90.69 93 TYR A N 1
ATOM 727 C CA . TYR A 1 93 ? -13.273 17.062 1.5 1 90.69 93 TYR A CA 1
ATOM 728 C C . TYR A 1 93 ? -14.789 17.109 1.642 1 90.69 93 TYR A C 1
ATOM 730 O O . TYR A 1 93 ? -15.312 17.578 2.656 1 90.69 93 TYR A O 1
ATOM 738 N N . VAL A 1 94 ? -15.469 16.766 0.599 1 76.56 94 VAL A N 1
ATOM 739 C CA . VAL A 1 94 ? -16.922 16.859 0.663 1 76.56 94 VAL A CA 1
ATOM 740 C C . VAL A 1 94 ? -17.5 15.516 1.102 1 76.56 94 VAL A C 1
ATOM 742 O O . VAL A 1 94 ? -18.422 14.992 0.465 1 76.56 94 VAL A O 1
ATOM 745 N N . THR A 1 95 ? -16.891 14.891 1.87 1 78.56 95 THR A N 1
ATOM 746 C CA . THR A 1 95 ? -17.453 13.633 2.352 1 78.56 95 THR A CA 1
ATOM 747 C C . THR A 1 95 ? -18.266 13.859 3.621 1 78.56 95 THR A C 1
ATOM 749 O O . THR A 1 95 ? -17.906 14.695 4.453 1 78.56 95 THR A O 1
ATOM 752 N N . ARG A 1 96 ? -19.453 13.195 3.779 1 77.56 96 ARG A N 1
ATOM 753 C CA . ARG A 1 96 ? -20.328 13.289 4.945 1 77.56 96 ARG A CA 1
ATOM 754 C C . ARG A 1 96 ? -20.062 12.148 5.918 1 77.56 96 ARG A C 1
ATOM 756 O O . ARG A 1 96 ? -20.672 12.094 6.996 1 77.56 96 ARG A O 1
ATOM 763 N N . HIS A 1 97 ? -19.094 11.359 5.602 1 84.81 97 HIS A N 1
ATOM 764 C CA . HIS A 1 97 ? -18.906 10.156 6.395 1 84.81 97 HIS A CA 1
ATOM 765 C C . HIS A 1 97 ? -17.734 10.305 7.355 1 84.81 97 HIS A C 1
ATOM 767 O O . HIS A 1 97 ? -17.344 9.344 8.023 1 84.81 97 HIS A O 1
ATOM 773 N N . VAL A 1 98 ? -17.094 11.445 7.41 1 90.31 98 VAL A N 1
ATOM 774 C CA . VAL A 1 98 ? -15.992 11.695 8.328 1 90.31 98 VAL A CA 1
ATOM 775 C C . VAL A 1 98 ? -16.281 12.945 9.156 1 90.31 98 VAL A C 1
ATOM 777 O O . VAL A 1 98 ? -16.625 13.992 8.602 1 90.31 98 VAL A O 1
ATOM 780 N N . ASN A 1 99 ? -16.281 12.812 10.469 1 90.19 99 ASN A N 1
ATOM 781 C CA . ASN A 1 99 ? -16.25 13.969 11.367 1 90.19 99 ASN A CA 1
ATOM 782 C C . ASN A 1 99 ? -14.828 14.469 11.578 1 90.19 99 ASN A C 1
ATOM 784 O O . ASN A 1 99 ? -14.023 13.812 12.242 1 90.19 99 ASN A O 1
ATOM 788 N N . PHE A 1 100 ? -14.516 15.594 11.047 1 93.5 100 PHE A N 1
ATOM 789 C CA . PHE A 1 100 ? -13.148 16.109 11.047 1 93.5 100 PHE A CA 1
ATOM 790 C C . PHE A 1 100 ? -12.797 16.688 12.414 1 93.5 100 PHE A C 1
ATOM 792 O O . PHE A 1 100 ? -11.648 17.078 12.648 1 93.5 100 PHE A O 1
ATOM 799 N N . ASP A 1 101 ? -13.867 16.688 13.242 1 91.75 101 ASP A N 1
ATOM 800 C CA . ASP A 1 101 ? -13.578 17.094 14.617 1 91.75 101 ASP A CA 1
ATOM 801 C C . ASP A 1 101 ? -12.562 16.172 15.266 1 91.75 101 ASP A C 1
ATOM 803 O O . ASP A 1 101 ? -12.648 14.945 15.125 1 91.75 101 ASP A O 1
ATOM 807 N N . GLY A 1 102 ? -11.539 16.688 15.906 1 94.75 102 GLY A N 1
ATOM 808 C CA . GLY A 1 102 ? -10.523 15.875 16.562 1 94.75 102 GLY A CA 1
ATOM 809 C C . GLY A 1 102 ? -9.43 15.414 15.617 1 94.75 102 GLY A C 1
ATOM 810 O O . GLY A 1 102 ? -8.594 14.578 15.984 1 94.75 102 GLY A O 1
ATOM 811 N N . SER A 1 103 ? -9.477 15.938 14.383 1 96.44 103 SER A N 1
ATOM 812 C CA . SER A 1 103 ? -8.375 15.633 13.477 1 96.44 103 SER A CA 1
ATOM 813 C C . SER A 1 103 ? -7.059 16.188 14 1 96.44 103 SER A C 1
ATOM 815 O O . SER A 1 103 ? -7.008 17.328 14.484 1 96.44 103 SER A O 1
ATOM 817 N N . ALA A 1 104 ? -6.016 15.383 14.023 1 98.06 104 ALA A N 1
ATOM 818 C CA . ALA A 1 104 ? -4.699 15.805 14.5 1 98.06 104 ALA A CA 1
ATOM 819 C C . ALA A 1 104 ? -3.828 16.297 13.344 1 98.06 104 ALA A C 1
ATOM 821 O O . ALA A 1 104 ? -3.113 17.281 13.477 1 98.06 104 ALA A O 1
ATOM 822 N N . ALA A 1 105 ? -3.881 15.633 12.203 1 98.25 105 ALA A N 1
ATOM 823 C CA . ALA A 1 105 ? -3.082 15.969 11.031 1 98.25 105 ALA A CA 1
ATOM 824 C C . ALA A 1 105 ? -3.654 15.32 9.773 1 98.25 105 ALA A C 1
ATOM 826 O O . ALA A 1 105 ? -4.309 14.273 9.852 1 98.25 105 ALA A O 1
ATOM 827 N N . LEU A 1 106 ? -3.508 15.922 8.68 1 98.19 106 LEU A N 1
ATOM 828 C CA . LEU A 1 106 ? -3.807 15.375 7.359 1 98.19 106 LEU A CA 1
ATOM 829 C C . LEU A 1 106 ? -2.533 15.203 6.543 1 98.19 106 LEU A C 1
ATOM 831 O O . LEU A 1 106 ? -1.84 16.188 6.25 1 98.19 106 LEU A O 1
ATOM 835 N N . VAL A 1 107 ? -2.188 13.977 6.258 1 98.75 107 VAL A N 1
ATOM 836 C CA . VAL A 1 107 ? -1.062 13.695 5.375 1 98.75 107 VAL A CA 1
ATOM 837 C C . VAL A 1 107 ? -1.532 13.695 3.922 1 98.75 107 VAL A C 1
ATOM 839 O O . VAL A 1 107 ? -2.375 12.883 3.535 1 98.75 107 VAL A O 1
ATOM 842 N N . VAL A 1 108 ? -1 14.625 3.141 1 98.56 108 VAL A N 1
ATOM 843 C CA . VAL A 1 108 ? -1.377 14.812 1.744 1 98.56 108 VAL A CA 1
ATOM 844 C C . VAL A 1 108 ? -0.245 14.344 0.833 1 98.56 108 VAL A C 1
ATOM 846 O O . VAL A 1 108 ? 0.908 14.742 1.01 1 98.56 108 VAL A O 1
ATOM 849 N N . MET A 1 109 ? -0.6 13.445 -0.099 1 98.88 109 MET A N 1
ATOM 850 C CA . MET A 1 109 ? 0.357 12.969 -1.095 1 98.88 109 MET A CA 1
ATOM 851 C C . MET A 1 109 ? 0.162 13.695 -2.424 1 98.88 109 MET A C 1
ATOM 853 O O . MET A 1 109 ? -0.919 13.633 -3.014 1 98.88 109 MET A O 1
ATOM 857 N N . ILE A 1 110 ? 1.229 14.414 -2.807 1 98.75 110 ILE A N 1
ATOM 858 C CA . ILE A 1 110 ? 1.232 15.125 -4.074 1 98.75 110 ILE A CA 1
ATOM 859 C C . ILE A 1 110 ? 2.117 14.398 -5.082 1 98.75 110 ILE A C 1
ATOM 861 O O . ILE A 1 110 ? 3.258 14.039 -4.773 1 98.75 110 ILE A O 1
ATOM 865 N N . GLY A 1 111 ? 1.548 14.109 -6.234 1 98.62 111 GLY A N 1
ATOM 866 C CA . GLY A 1 111 ? 2.27 13.391 -7.273 1 98.62 111 GLY A CA 1
ATOM 867 C C . GLY A 1 111 ? 2.75 14.289 -8.398 1 98.62 111 GLY A C 1
ATOM 868 O O . GLY A 1 111 ? 2.033 15.195 -8.82 1 98.62 111 GLY A O 1
ATOM 869 N N . ASP A 1 112 ? 3.928 14.094 -8.836 1 98.25 112 ASP A N 1
ATOM 870 C CA . ASP A 1 112 ? 4.496 14.75 -10.016 1 98.25 112 ASP A CA 1
ATOM 871 C C . ASP A 1 112 ? 4.371 13.859 -11.25 1 98.25 112 ASP A C 1
ATOM 873 O O . ASP A 1 112 ? 5.219 13 -11.492 1 98.25 112 ASP A O 1
ATOM 877 N N . LEU A 1 113 ? 3.377 14.086 -12.062 1 97.62 113 LEU A N 1
ATOM 878 C CA . LEU A 1 113 ? 3.1 13.25 -13.219 1 97.62 113 LEU A CA 1
ATOM 879 C C . LEU A 1 113 ? 4.188 13.398 -14.273 1 97.62 113 LEU A C 1
ATOM 881 O O . LEU A 1 113 ? 4.551 12.43 -14.945 1 97.62 113 LEU A O 1
ATOM 885 N N . SER A 1 114 ? 4.734 14.609 -14.445 1 97.19 114 SER A N 1
ATOM 886 C CA . SER A 1 114 ? 5.781 14.828 -15.445 1 97.19 114 SER A CA 1
ATOM 887 C C . SER A 1 114 ? 7.016 13.984 -15.133 1 97.19 114 SER A C 1
ATOM 889 O O . SER A 1 114 ? 7.641 13.438 -16.047 1 97.19 114 SER A O 1
ATOM 891 N N . ARG A 1 115 ? 7.324 13.844 -13.938 1 95.88 115 ARG A N 1
ATOM 892 C CA . ARG A 1 115 ? 8.492 13.086 -13.508 1 95.88 115 ARG A CA 1
ATOM 893 C C . ARG A 1 115 ? 8.359 11.617 -13.867 1 95.88 115 ARG A C 1
ATOM 895 O O . ARG A 1 115 ? 9.266 11.023 -14.453 1 95.88 115 ARG A O 1
ATOM 902 N N . ILE A 1 116 ? 7.285 10.984 -13.578 1 95.94 116 ILE A N 1
ATOM 903 C CA . ILE A 1 116 ? 7.109 9.555 -13.797 1 95.94 116 ILE A CA 1
ATOM 904 C C . ILE A 1 116 ? 6.758 9.297 -15.266 1 95.94 116 ILE A C 1
ATOM 906 O O . ILE A 1 116 ? 7.176 8.297 -15.844 1 95.94 116 ILE A O 1
ATOM 910 N N . ALA A 1 117 ? 6.031 10.227 -15.898 1 95.62 117 ALA A N 1
ATOM 911 C CA . ALA A 1 117 ? 5.648 10.062 -17.297 1 95.62 117 ALA A CA 1
ATOM 912 C C . ALA A 1 117 ? 6.855 10.211 -18.219 1 95.62 117 ALA A C 1
ATOM 914 O O . ALA A 1 117 ? 6.852 9.711 -19.344 1 95.62 117 ALA A O 1
ATOM 915 N N . ALA A 1 118 ? 7.844 10.922 -17.812 1 95.31 118 ALA A N 1
ATOM 916 C CA . ALA A 1 118 ? 9.07 11.062 -18.594 1 95.31 118 ALA A CA 1
ATOM 917 C C . ALA A 1 118 ? 9.711 9.703 -18.859 1 95.31 118 ALA A C 1
ATOM 919 O O . ALA A 1 118 ? 10.352 9.508 -19.891 1 95.31 118 ALA A O 1
ATOM 920 N N . VAL A 1 119 ? 9.453 8.727 -17.984 1 93 119 VAL A N 1
ATOM 921 C CA . VAL A 1 119 ? 10.078 7.41 -18.078 1 93 119 VAL A CA 1
ATOM 922 C C . VAL A 1 119 ? 9.07 6.398 -18.625 1 93 119 VAL A C 1
ATOM 924 O O . VAL A 1 119 ? 9.406 5.562 -19.453 1 93 119 VAL A O 1
ATOM 927 N N . TYR A 1 120 ? 7.758 6.562 -18.25 1 93.94 120 TYR A N 1
ATOM 928 C CA . TYR A 1 120 ? 6.836 5.457 -18.484 1 93.94 120 TYR A CA 1
ATOM 929 C C . TYR A 1 120 ? 5.652 5.898 -19.344 1 93.94 120 TYR A C 1
ATOM 931 O O . TYR A 1 120 ? 4.719 5.125 -19.562 1 93.94 120 TYR A O 1
ATOM 939 N N . GLY A 1 121 ? 5.625 7.18 -19.766 1 94.62 121 GLY A N 1
ATOM 940 C CA . GLY A 1 121 ? 4.566 7.668 -20.641 1 94.62 121 GLY A CA 1
ATOM 941 C C . GLY A 1 121 ? 3.189 7.582 -20 1 94.62 121 GLY A C 1
ATOM 942 O O . GLY A 1 121 ? 2.988 8.047 -18.875 1 94.62 121 GLY A O 1
ATOM 943 N N . GLU A 1 122 ? 2.277 7.008 -20.75 1 91.12 122 GLU A N 1
ATOM 944 C CA . GLU A 1 122 ? 0.876 6.969 -20.344 1 91.12 122 GLU A CA 1
ATOM 945 C C . GLU A 1 122 ? 0.687 6.102 -19.094 1 91.12 122 GLU A C 1
ATOM 947 O O . GLU A 1 122 ? -0.216 6.348 -18.297 1 91.12 122 GLU A O 1
ATOM 952 N N . ARG A 1 123 ? 1.583 5.176 -18.891 1 94.5 123 ARG A N 1
ATOM 953 C CA . ARG A 1 123 ? 1.475 4.293 -17.734 1 94.5 123 ARG A CA 1
ATOM 954 C C . ARG A 1 123 ? 1.849 5.027 -16.453 1 94.5 123 ARG A C 1
ATOM 956 O O . ARG A 1 123 ? 1.572 4.543 -15.352 1 94.5 123 ARG A O 1
ATOM 963 N N . GLY A 1 124 ? 2.477 6.184 -16.656 1 96.25 124 GLY A N 1
ATOM 964 C CA . GLY A 1 124 ? 2.902 6.977 -15.508 1 96.25 124 GLY A CA 1
ATOM 965 C C . GLY A 1 124 ? 1.773 7.285 -14.539 1 96.25 124 GLY A C 1
ATOM 966 O O . GLY A 1 124 ? 1.977 7.301 -13.328 1 96.25 124 GLY A O 1
ATOM 967 N N . TYR A 1 125 ? 0.574 7.535 -15.094 1 96.94 125 TYR A N 1
ATOM 968 C CA . TYR A 1 125 ? -0.584 7.855 -14.273 1 96.94 125 TYR A CA 1
ATOM 969 C C . TYR A 1 125 ? -0.961 6.676 -13.383 1 96.94 125 TYR A C 1
ATOM 971 O O . TYR A 1 125 ? -1.233 6.852 -12.188 1 96.94 125 TYR A O 1
ATOM 979 N N . ARG A 1 126 ? -0.924 5.434 -13.891 1 97.56 126 ARG A N 1
ATOM 980 C CA . ARG A 1 126 ? -1.197 4.219 -13.125 1 97.56 126 ARG A CA 1
ATOM 981 C C . ARG A 1 126 ? -0.158 4.02 -12.023 1 97.56 126 ARG A C 1
ATOM 983 O O . ARG A 1 126 ? -0.508 3.775 -10.867 1 97.56 126 ARG A O 1
ATOM 990 N N . PHE A 1 127 ? 1.118 4.223 -12.438 1 97.88 127 PHE A N 1
ATOM 991 C CA . PHE A 1 127 ? 2.221 3.967 -11.516 1 97.88 127 PHE A CA 1
ATOM 992 C C . PHE A 1 127 ? 2.209 4.969 -10.367 1 97.88 127 PHE A C 1
ATOM 994 O O . PHE A 1 127 ? 2.539 4.621 -9.227 1 97.88 127 PHE A O 1
ATOM 1001 N N . LEU A 1 128 ? 1.837 6.164 -10.68 1 98.38 128 LEU A N 1
ATOM 1002 C CA . LEU A 1 128 ? 1.741 7.207 -9.672 1 98.38 128 LEU A CA 1
ATOM 1003 C C . LEU A 1 128 ? 0.712 6.84 -8.602 1 98.38 128 LEU A C 1
ATOM 1005 O O . LEU A 1 128 ? 0.994 6.926 -7.406 1 98.38 128 LEU A O 1
ATOM 1009 N N . HIS A 1 129 ? -0.458 6.352 -8.977 1 98.62 129 HIS A N 1
ATOM 1010 C CA . HIS A 1 129 ? -1.519 6.004 -8.039 1 98.62 129 HIS A CA 1
ATOM 1011 C C . HIS A 1 129 ? -1.193 4.715 -7.293 1 98.62 129 HIS A C 1
ATOM 1013 O O . HIS A 1 129 ? -1.512 4.582 -6.109 1 98.62 129 HIS A O 1
ATOM 1019 N N . LEU A 1 130 ? -0.535 3.754 -7.9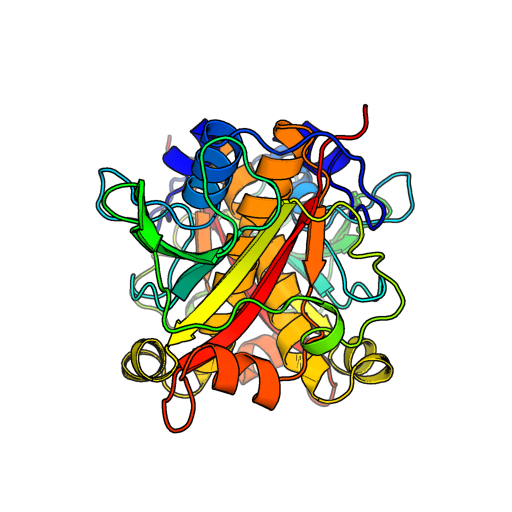65 1 98.75 130 LEU A N 1
ATOM 1020 C CA . LEU A 1 130 ? -0.069 2.551 -7.281 1 98.75 130 LEU A CA 1
ATOM 1021 C C . LEU A 1 130 ? 0.898 2.906 -6.156 1 98.75 130 LEU A C 1
ATOM 1023 O O . LEU A 1 130 ? 0.766 2.404 -5.035 1 98.75 130 LEU A O 1
ATOM 1027 N N . GLU A 1 131 ? 1.829 3.777 -6.465 1 98.81 131 GLU A N 1
ATOM 1028 C CA . GLU A 1 131 ? 2.818 4.176 -5.465 1 98.81 131 GLU A CA 1
ATOM 1029 C C . GLU A 1 131 ? 2.16 4.887 -4.289 1 98.81 131 GLU A C 1
ATOM 1031 O O . GLU A 1 131 ? 2.516 4.648 -3.133 1 98.81 131 GLU A O 1
ATOM 1036 N N . ALA A 1 132 ? 1.177 5.742 -4.574 1 98.88 132 ALA A N 1
ATOM 1037 C CA . ALA A 1 132 ? 0.43 6.41 -3.512 1 98.88 132 ALA A CA 1
ATOM 1038 C C . ALA A 1 132 ? -0.309 5.398 -2.641 1 98.88 132 ALA A C 1
ATOM 1040 O O . ALA A 1 132 ? -0.421 5.578 -1.426 1 98.88 132 ALA A O 1
ATOM 1041 N N . GLY A 1 133 ? -0.833 4.328 -3.26 1 98.88 133 GLY A N 1
ATOM 1042 C CA . GLY A 1 133 ? -1.448 3.246 -2.508 1 98.88 133 GLY A CA 1
ATOM 1043 C C . GLY A 1 133 ? -0.475 2.52 -1.601 1 98.88 133 GLY A C 1
ATOM 1044 O O . GLY A 1 133 ? -0.79 2.238 -0.442 1 98.88 133 GLY A O 1
ATOM 1045 N N . HIS A 1 134 ? 0.734 2.217 -2.129 1 98.88 134 HIS A N 1
ATOM 1046 C CA . HIS A 1 134 ? 1.786 1.629 -1.307 1 98.88 134 HIS A CA 1
ATOM 1047 C C . HIS A 1 134 ? 2.09 2.504 -0.094 1 98.88 134 HIS A C 1
ATOM 1049 O O . HIS A 1 134 ? 2.119 2.014 1.037 1 98.88 134 HIS A O 1
ATOM 1055 N N . ALA A 1 135 ? 2.271 3.783 -0.339 1 98.81 135 ALA A N 1
ATOM 1056 C CA . ALA A 1 135 ? 2.588 4.738 0.719 1 98.81 135 ALA A CA 1
ATOM 1057 C C . ALA A 1 135 ? 1.45 4.836 1.731 1 98.81 135 ALA A C 1
ATOM 1059 O O . ALA A 1 135 ? 1.688 4.852 2.941 1 98.81 135 ALA A O 1
ATOM 1060 N N . GLY A 1 136 ? 0.221 4.875 1.229 1 98.81 136 GLY A N 1
ATOM 1061 C CA . GLY A 1 136 ? -0.953 4.926 2.086 1 98.81 136 GLY A CA 1
ATOM 1062 C C . GLY A 1 136 ? -1.07 3.727 3.01 1 98.81 136 GLY A C 1
ATOM 1063 O O . GLY A 1 136 ? -1.431 3.871 4.18 1 98.81 136 GLY A O 1
ATOM 1064 N N . GLN A 1 137 ? -0.757 2.598 2.479 1 98.56 137 GLN A N 1
ATOM 1065 C CA . GLN A 1 137 ? -0.881 1.399 3.301 1 98.56 137 GLN A CA 1
ATOM 1066 C C . GLN A 1 137 ? 0.161 1.387 4.418 1 98.56 137 GLN A C 1
ATOM 1068 O O . GLN A 1 137 ? -0.132 0.979 5.543 1 98.56 137 GLN A O 1
ATOM 1073 N N . ASN A 1 138 ? 1.409 1.775 4.117 1 98.31 138 ASN A N 1
ATOM 1074 C CA . ASN A 1 138 ? 2.41 1.933 5.168 1 98.31 138 ASN A CA 1
ATOM 1075 C C . ASN A 1 138 ? 1.907 2.838 6.289 1 98.31 138 ASN A C 1
ATOM 1077 O O . ASN A 1 138 ? 2.047 2.508 7.469 1 98.31 138 ASN A O 1
ATOM 1081 N N . LEU A 1 139 ? 1.315 3.945 5.902 1 98.5 139 LEU A N 1
ATOM 1082 C CA . LEU A 1 139 ? 0.802 4.918 6.859 1 98.5 139 LEU A CA 1
ATOM 1083 C C . LEU A 1 139 ? -0.309 4.312 7.711 1 98.5 139 LEU A C 1
ATOM 1085 O O . LEU A 1 139 ? -0.287 4.422 8.938 1 98.5 139 LEU A O 1
ATOM 1089 N N . CYS A 1 140 ? -1.25 3.648 7.098 1 98.19 140 CYS A N 1
ATOM 1090 C CA . CYS A 1 140 ? -2.383 3.053 7.797 1 98.19 140 CYS A CA 1
ATOM 1091 C C . CYS A 1 140 ? -1.917 1.971 8.766 1 98.19 140 CYS A C 1
ATOM 1093 O O . CYS A 1 140 ? -2.385 1.906 9.906 1 98.19 140 CYS A O 1
ATOM 1095 N N . LEU A 1 141 ? -0.975 1.14 8.328 1 97.44 141 LEU A N 1
ATOM 1096 C CA . LEU A 1 141 ? -0.475 0.067 9.18 1 97.44 141 LEU A CA 1
ATOM 1097 C C . LEU A 1 141 ? 0.312 0.631 10.359 1 97.44 141 LEU A C 1
ATOM 1099 O O . LEU A 1 141 ? 0.154 0.172 11.492 1 97.44 141 LEU A O 1
ATOM 1103 N N . ALA A 1 142 ? 1.183 1.615 10.094 1 97.31 142 ALA A N 1
ATOM 1104 C CA . ALA A 1 142 ? 1.941 2.254 11.172 1 97.31 142 ALA A CA 1
ATOM 1105 C C . ALA A 1 142 ? 1.011 2.926 12.172 1 97.31 142 ALA A C 1
ATOM 1107 O O . ALA A 1 142 ? 1.233 2.846 13.383 1 97.31 142 ALA A O 1
ATOM 1108 N N . ALA A 1 143 ? -0.032 3.596 11.633 1 97 143 ALA A N 1
ATOM 1109 C CA . ALA A 1 143 ? -1.009 4.242 12.508 1 97 143 ALA A CA 1
ATOM 1110 C C . ALA A 1 143 ? -1.719 3.221 13.391 1 97 143 ALA A C 1
ATOM 1112 O O . ALA A 1 143 ? -1.941 3.467 14.578 1 97 143 ALA A O 1
ATOM 1113 N N . SER A 1 144 ? -2.07 2.129 12.82 1 95.75 144 SER A N 1
ATOM 1114 C CA . SER A 1 144 ? -2.709 1.061 13.586 1 95.75 144 SER A CA 1
ATOM 1115 C C . SER A 1 144 ? -1.794 0.548 14.695 1 95.75 144 SER A C 1
ATOM 1117 O O . SER A 1 144 ? -2.238 0.333 15.82 1 95.75 144 SER A O 1
ATOM 1119 N N . LEU A 1 145 ? -0.543 0.364 14.391 1 94.69 145 LEU A N 1
ATOM 1120 C CA . LEU A 1 145 ? 0.435 -0.127 15.359 1 94.69 145 LEU A CA 1
ATOM 1121 C C . LEU A 1 145 ? 0.603 0.855 16.516 1 94.69 145 LEU A C 1
ATOM 1123 O O . LEU A 1 145 ? 0.814 0.447 17.656 1 94.69 145 LEU A O 1
ATOM 1127 N N . LEU A 1 146 ? 0.531 2.148 16.25 1 95 146 LEU A N 1
ATOM 1128 C CA . LEU A 1 146 ? 0.708 3.199 17.234 1 95 146 LEU A CA 1
ATOM 1129 C C . LEU A 1 146 ? -0.624 3.562 17.891 1 95 146 LEU A C 1
ATOM 1131 O O . LEU A 1 146 ? -0.689 4.48 18.719 1 95 146 LEU A O 1
ATOM 1135 N N . ASP A 1 147 ? -1.756 2.896 17.438 1 94.75 147 ASP A N 1
ATOM 1136 C CA . ASP A 1 147 ? -3.107 3.141 17.938 1 94.75 147 ASP A CA 1
ATOM 1137 C C . ASP A 1 147 ? -3.547 4.574 17.641 1 94.75 147 ASP A C 1
ATOM 1139 O O . ASP A 1 147 ? -4.195 5.211 18.484 1 94.75 147 ASP A O 1
ATOM 1143 N N . VAL A 1 148 ? -3.061 5.133 16.594 1 96.94 148 VAL A N 1
ATOM 1144 C CA . VAL A 1 148 ? -3.508 6.441 16.125 1 96.94 148 VAL A CA 1
ATOM 1145 C C . VAL A 1 148 ? -4.738 6.281 15.242 1 96.94 148 VAL A C 1
ATOM 1147 O O . VAL A 1 148 ? -4.688 5.594 14.219 1 96.94 148 VAL A O 1
ATOM 1150 N N . PRO A 1 149 ? -5.918 6.879 15.641 1 97.5 149 PRO A N 1
ATOM 1151 C CA . PRO A 1 149 ? -7.066 6.812 14.734 1 97.5 149 PRO A CA 1
ATOM 1152 C C . PRO A 1 149 ? -6.77 7.414 13.359 1 97.5 149 PRO A C 1
ATOM 1154 O O . PRO A 1 149 ? -6.055 8.414 13.266 1 97.5 149 PRO A O 1
ATOM 1157 N N . HIS A 1 150 ? -7.266 6.801 12.305 1 97.94 150 HIS A N 1
ATOM 1158 C CA . HIS A 1 150 ? -6.953 7.27 10.961 1 97.94 150 HIS A CA 1
ATOM 1159 C C . HIS A 1 150 ? -8.008 6.812 9.961 1 97.94 150 HIS A C 1
ATOM 1161 O O . HIS A 1 150 ? -8.742 5.855 10.219 1 97.94 150 HIS A O 1
ATOM 1167 N N . VAL A 1 151 ? -8.094 7.5 8.859 1 97.31 151 VAL A N 1
ATOM 1168 C CA . VAL A 1 151 ? -8.938 7.113 7.738 1 97.31 151 VAL A CA 1
ATOM 1169 C C . VAL A 1 151 ? -8.328 7.621 6.434 1 97.31 151 VAL A C 1
ATOM 1171 O O . VAL A 1 151 ? -7.855 8.758 6.359 1 97.31 151 VAL A O 1
ATOM 1174 N N . ALA A 1 152 ? -8.258 6.688 5.441 1 97.31 152 ALA A N 1
ATOM 1175 C CA . ALA A 1 152 ? -7.828 7.074 4.098 1 97.31 152 ALA A CA 1
ATOM 1176 C C . ALA A 1 152 ? -8.914 7.863 3.379 1 97.31 152 ALA A C 1
ATOM 1178 O O . ALA A 1 152 ? -10.102 7.52 3.457 1 97.31 152 ALA A O 1
ATOM 1179 N N . LEU A 1 153 ? -8.477 8.984 2.709 1 96.38 153 LEU A N 1
ATOM 1180 C CA . LEU A 1 153 ? -9.414 9.867 2.02 1 96.38 153 LEU A CA 1
ATOM 1181 C C . LEU A 1 153 ? -8.969 10.109 0.581 1 96.38 153 LEU A C 1
ATOM 1183 O O . LEU A 1 153 ? -7.922 10.719 0.345 1 96.38 153 LEU A O 1
ATOM 1187 N N . GLY A 1 154 ? -9.758 9.609 -0.375 1 94.12 154 GLY A N 1
ATOM 1188 C CA . GLY A 1 154 ? -9.516 9.867 -1.786 1 94.12 154 GLY A CA 1
ATOM 1189 C C . GLY A 1 154 ? -10.516 10.836 -2.393 1 94.12 154 GLY A C 1
ATOM 1190 O O . GLY A 1 154 ? -10.312 11.328 -3.504 1 94.12 154 GLY A O 1
ATOM 1191 N N . GLY A 1 155 ? -11.547 11.078 -1.671 1 92.81 155 GLY A N 1
ATOM 1192 C CA . GLY A 1 155 ? -12.609 11.945 -2.158 1 92.81 155 GLY A CA 1
ATOM 1193 C C . GLY A 1 155 ? -12.445 13.391 -1.729 1 92.81 155 GLY A C 1
ATOM 1194 O O . GLY A 1 155 ? -12.914 13.781 -0.66 1 92.81 155 GLY A O 1
ATOM 1195 N N . PHE A 1 156 ? -11.711 14.195 -2.463 1 94.38 156 PHE A N 1
ATOM 1196 C CA . PHE A 1 156 ? -11.539 15.625 -2.242 1 94.38 156 PHE A CA 1
ATOM 1197 C C . PHE A 1 156 ? -11.852 16.406 -3.514 1 94.38 156 PHE A C 1
ATOM 1199 O O . PHE A 1 156 ? -11.969 15.828 -4.594 1 94.38 156 PHE A O 1
ATOM 1206 N N . ASP A 1 157 ? -12.117 17.734 -3.389 1 94.38 157 ASP A N 1
ATOM 1207 C CA . ASP A 1 157 ? -12.258 18.641 -4.531 1 94.38 157 ASP A CA 1
ATOM 1208 C C . ASP A 1 157 ? -10.898 18.953 -5.152 1 94.38 157 ASP A C 1
ATOM 1210 O O . ASP A 1 157 ? -10.117 19.719 -4.594 1 94.38 157 ASP A O 1
ATOM 1214 N N . ASP A 1 158 ? -10.727 18.359 -6.371 1 95.06 158 ASP A N 1
ATOM 1215 C CA . ASP A 1 158 ? -9.422 18.422 -7.008 1 95.06 158 ASP A CA 1
ATOM 1216 C C . ASP A 1 158 ? -8.992 19.875 -7.234 1 95.06 158 ASP A C 1
ATOM 1218 O O . ASP A 1 158 ? -7.855 20.25 -6.93 1 95.06 158 ASP A O 1
ATOM 1222 N N . ASP A 1 159 ? -9.828 20.641 -7.742 1 95 159 ASP A N 1
ATOM 1223 C CA . ASP A 1 159 ? -9.484 22.016 -8.055 1 95 159 ASP A CA 1
ATOM 1224 C C . ASP A 1 159 ? -9.156 22.812 -6.785 1 95 159 ASP A C 1
ATOM 1226 O O . ASP A 1 159 ? -8.18 23.547 -6.746 1 95 159 ASP A O 1
ATOM 1230 N N . VAL A 1 160 ? -9.922 22.625 -5.734 1 94.5 160 VAL A N 1
ATOM 1231 C CA . VAL A 1 160 ? -9.758 23.359 -4.488 1 94.5 160 VAL A CA 1
ATOM 1232 C C . VAL A 1 160 ? -8.438 22.984 -3.832 1 94.5 160 VAL A C 1
ATOM 1234 O O . VAL A 1 160 ? -7.645 23.859 -3.461 1 94.5 160 VAL A O 1
ATOM 1237 N N . VAL A 1 161 ? -8.133 21.703 -3.74 1 95.38 161 VAL A N 1
ATOM 1238 C CA . VAL A 1 161 ? -6.926 21.281 -3.043 1 95.38 161 VAL A CA 1
ATOM 1239 C C . VAL A 1 161 ? -5.695 21.625 -3.873 1 95.38 161 VAL A C 1
ATOM 1241 O O . VAL A 1 161 ? -4.676 22.062 -3.328 1 95.38 161 VAL A O 1
ATOM 1244 N N . ASN A 1 162 ? -5.777 21.438 -5.207 1 96.38 162 ASN A N 1
ATOM 1245 C CA . ASN A 1 162 ? -4.641 21.781 -6.059 1 96.38 162 ASN A CA 1
ATOM 1246 C C . ASN A 1 162 ? -4.34 23.281 -6.008 1 96.38 162 ASN A C 1
ATOM 1248 O O . ASN A 1 162 ? -3.176 23.688 -5.996 1 96.38 162 ASN A O 1
ATOM 1252 N N . ARG A 1 163 ? -5.352 24.062 -5.926 1 95.25 163 ARG A N 1
ATOM 1253 C CA . ARG A 1 163 ? -5.16 25.5 -5.805 1 95.25 163 ARG A CA 1
ATOM 1254 C C . ARG A 1 163 ? -4.535 25.859 -4.457 1 95.25 163 ARG A C 1
ATOM 1256 O O . ARG A 1 163 ? -3.641 26.703 -4.387 1 95.25 163 ARG A O 1
ATOM 1263 N N . ALA A 1 164 ? -5.016 25.234 -3.4 1 94.94 164 ALA A N 1
ATOM 1264 C CA . ALA A 1 164 ? -4.5 25.484 -2.057 1 94.94 164 ALA A CA 1
ATOM 1265 C C . ALA A 1 164 ? -3.002 25.219 -1.981 1 94.94 164 ALA A C 1
ATOM 1267 O O . ALA A 1 164 ? -2.264 25.969 -1.332 1 94.94 164 ALA A O 1
ATOM 1268 N N . PHE A 1 165 ? -2.52 24.188 -2.719 1 96.62 165 PHE A N 1
ATOM 1269 C CA . PHE A 1 165 ? -1.114 23.797 -2.68 1 96.62 165 PHE A CA 1
ATOM 1270 C C . PHE A 1 165 ? -0.344 24.438 -3.834 1 96.62 165 PHE A C 1
ATOM 1272 O O . PHE A 1 165 ? 0.807 24.078 -4.09 1 96.62 165 PHE A O 1
ATOM 1279 N N . HIS A 1 166 ? -0.976 25.344 -4.59 1 96.06 166 HIS A N 1
ATOM 1280 C CA . HIS A 1 166 ? -0.36 26.109 -5.672 1 96.06 166 HIS A CA 1
ATOM 1281 C C . HIS A 1 166 ? 0.156 25.172 -6.77 1 96.06 166 HIS A C 1
ATOM 1283 O O . HIS A 1 166 ? 1.277 25.344 -7.254 1 96.06 166 HIS A O 1
ATOM 1289 N N . LEU A 1 167 ? -0.728 24.203 -7.145 1 96.81 167 LEU A N 1
ATOM 1290 C CA . LEU A 1 167 ? -0.324 23.219 -8.133 1 96.81 167 LEU A CA 1
ATOM 1291 C C . LEU A 1 167 ? -0.965 23.5 -9.484 1 96.81 167 LEU A C 1
ATOM 1293 O O . LEU A 1 167 ? -0.735 22.766 -10.453 1 96.81 167 LEU A O 1
ATOM 1297 N N . GLU A 1 168 ? -1.693 24.547 -9.531 1 92.38 168 GLU A N 1
ATOM 1298 C CA . GLU A 1 168 ? -2.383 24.859 -10.781 1 92.38 168 GLU A CA 1
ATOM 1299 C C . GLU A 1 168 ? -1.394 25.047 -11.922 1 92.38 168 GLU A C 1
ATOM 1301 O O . GLU A 1 168 ? -0.343 25.672 -11.75 1 92.38 168 GLU A O 1
ATOM 1306 N N . GLY A 1 169 ? -1.733 24.5 -13.078 1 89.88 169 GLY A N 1
ATOM 1307 C CA . GLY A 1 169 ? -0.916 24.672 -14.266 1 89.88 169 GLY A CA 1
ATOM 1308 C C . GLY A 1 169 ? 0.297 23.766 -14.297 1 89.88 169 GLY A C 1
ATOM 1309 O O . GLY A 1 169 ? 1.08 23.797 -15.25 1 89.88 169 GLY A O 1
ATOM 1310 N N . SER A 1 170 ? 0.44 23.031 -13.234 1 90.5 170 SER A N 1
ATOM 1311 C CA . SER A 1 170 ? 1.554 22.094 -13.211 1 90.5 170 SER A CA 1
ATOM 1312 C C . SER A 1 170 ? 1.084 20.672 -13.523 1 90.5 170 SER A C 1
ATOM 1314 O O . SER A 1 170 ? -0.111 20.438 -13.711 1 90.5 170 SER A O 1
ATOM 1316 N N . ASP A 1 171 ? 2.062 19.797 -13.727 1 95.62 171 ASP A N 1
ATOM 1317 C CA . ASP A 1 171 ? 1.747 18.391 -13.906 1 95.62 171 ASP A CA 1
ATOM 1318 C C . ASP A 1 171 ? 1.714 17.656 -12.57 1 95.62 171 ASP A C 1
ATOM 1320 O O . ASP A 1 171 ? 1.728 16.422 -12.531 1 95.62 171 ASP A O 1
ATOM 1324 N N . SER A 1 172 ? 1.737 18.484 -11.516 1 98 172 SER A N 1
ATOM 1325 C CA . SER A 1 172 ? 1.58 17.938 -10.172 1 98 172 SER A CA 1
ATOM 1326 C C . SER A 1 172 ? 0.15 18.109 -9.672 1 98 172 SER A C 1
ATOM 1328 O O . SER A 1 172 ? -0.523 19.094 -10.016 1 98 172 SER A O 1
ATOM 1330 N N . PHE A 1 173 ? -0.307 17.156 -8.898 1 98.25 173 PHE A N 1
ATOM 1331 C CA . PHE A 1 173 ? -1.646 17.219 -8.32 1 98.25 173 PHE A CA 1
ATOM 1332 C C . PHE A 1 173 ? -1.746 16.344 -7.078 1 98.25 173 PHE A C 1
ATOM 1334 O O . PHE A 1 173 ? -0.915 15.461 -6.871 1 98.25 173 PHE A O 1
ATOM 1341 N N . VAL A 1 174 ? -2.699 16.672 -6.23 1 97.75 174 VAL A N 1
ATOM 1342 C CA . VAL A 1 174 ? -2.984 15.828 -5.07 1 97.75 174 VAL A CA 1
ATOM 1343 C C . VAL A 1 174 ? -3.553 14.484 -5.531 1 97.75 174 VAL A C 1
ATOM 1345 O O . VAL A 1 174 ? -4.512 14.445 -6.305 1 97.75 174 VAL A O 1
ATOM 1348 N N . VAL A 1 175 ? -2.912 13.438 -5.043 1 98.12 175 VAL A N 1
ATOM 1349 C CA . VAL A 1 175 ? -3.256 12.094 -5.5 1 98.12 175 VAL A CA 1
ATOM 1350 C C . VAL A 1 175 ? -4.055 11.367 -4.422 1 98.12 175 VAL A C 1
ATOM 1352 O O . VAL A 1 175 ? -4.945 10.57 -4.727 1 98.12 175 VAL A O 1
ATOM 1355 N N . TYR A 1 176 ? -3.748 11.609 -3.199 1 98.5 176 TYR A N 1
ATOM 1356 C CA . TYR A 1 176 ? -4.246 10.789 -2.1 1 98.5 176 TYR A CA 1
ATOM 1357 C C . TYR A 1 176 ? -4.035 11.484 -0.761 1 98.5 176 TYR A C 1
ATOM 1359 O O . TYR A 1 176 ? -3.275 12.453 -0.673 1 98.5 176 TYR A O 1
ATOM 1367 N N . SER A 1 177 ? -4.711 11.047 0.301 1 98.31 177 SER A N 1
ATOM 1368 C CA . SER A 1 177 ? -4.516 11.602 1.637 1 98.31 177 SER A CA 1
ATOM 1369 C C . SER A 1 177 ? -4.98 10.625 2.713 1 98.31 177 SER A C 1
ATOM 1371 O O . SER A 1 177 ? -5.746 9.703 2.43 1 98.31 177 SER A O 1
ATOM 1373 N N . VAL A 1 178 ? -4.469 10.75 3.863 1 98.56 178 VAL A N 1
ATOM 1374 C CA . VAL A 1 178 ? -4.887 10.023 5.059 1 98.56 178 VAL A CA 1
ATOM 1375 C C . VAL A 1 178 ? -5.066 10.992 6.219 1 98.56 178 VAL A C 1
ATOM 1377 O O . VAL A 1 178 ? -4.184 11.805 6.504 1 98.56 178 VAL A O 1
ATOM 1380 N N . LEU A 1 179 ? -6.18 10.953 6.824 1 97.94 179 LEU A N 1
ATOM 1381 C CA . LEU A 1 179 ? -6.496 11.758 7.996 1 97.94 179 LEU A CA 1
ATOM 1382 C C . LEU A 1 179 ? -6.121 11.016 9.281 1 97.94 179 LEU A C 1
ATOM 1384 O O . LEU A 1 179 ? -6.469 9.844 9.453 1 97.94 179 LEU A O 1
ATOM 1388 N N . LEU A 1 180 ? -5.316 11.672 10.086 1 98.38 180 LEU A N 1
ATOM 1389 C CA . LEU A 1 180 ? -4.965 11.195 11.414 1 98.38 180 LEU A CA 1
ATOM 1390 C C . LEU A 1 180 ? -5.773 11.914 12.484 1 98.38 180 LEU A C 1
ATOM 1392 O O . LEU A 1 180 ? -5.945 13.133 12.43 1 98.38 180 LEU A O 1
ATOM 1396 N N . GLY A 1 181 ? -6.27 11.156 13.414 1 98.06 181 GLY A N 1
ATOM 1397 C CA . GLY A 1 181 ? -7.074 11.727 14.477 1 98.06 181 GLY A CA 1
ATOM 1398 C C . GLY A 1 181 ? -6.336 11.812 15.805 1 98.06 181 GLY A C 1
ATOM 1399 O O . GLY A 1 181 ? -5.32 11.141 16 1 98.06 181 GLY A O 1
ATOM 1400 N N . CYS A 1 182 ? -6.934 12.633 16.656 1 97.5 182 CYS A N 1
ATOM 1401 C CA . CYS A 1 182 ? -6.496 12.641 18.047 1 97.5 182 CYS A CA 1
ATOM 1402 C C . CYS A 1 182 ? -6.812 11.312 18.719 1 97.5 182 CYS A C 1
ATOM 1404 O O . CYS A 1 182 ? -7.766 10.633 18.344 1 97.5 182 CYS A O 1
ATOM 1406 N N . HIS A 1 183 ? -5.926 10.984 19.703 1 94.81 183 HIS A N 1
ATOM 1407 C CA . HIS A 1 183 ? -6.129 9.75 20.453 1 94.81 183 HIS A CA 1
ATOM 1408 C C . HIS A 1 183 ? -7.461 9.766 21.188 1 94.81 183 HIS A C 1
ATOM 1410 O O . HIS A 1 183 ? -7.902 10.82 21.656 1 94.81 183 HIS A O 1
ATOM 1416 N N . GLN A 1 184 ? -8.016 8.523 21.188 1 86 184 GLN A N 1
ATOM 1417 C CA . GLN A 1 184 ? -9.234 8.352 21.969 1 86 184 GLN A CA 1
ATOM 1418 C C . GLN A 1 184 ? -8.922 8.258 23.453 1 86 184 GLN A C 1
ATOM 1420 O O . GLN A 1 184 ? -7.891 7.715 23.844 1 86 184 GLN A O 1
ATOM 1425 N N . GLY A 1 185 ? -9.094 9.172 24.328 1 69.25 185 GLY A N 1
ATOM 1426 C CA . GLY A 1 185 ? -8.898 9.141 25.766 1 69.25 185 GLY A CA 1
ATOM 1427 C C . GLY A 1 185 ? -9.102 7.766 26.375 1 69.25 185 GLY A C 1
ATOM 1428 O O . GLY A 1 185 ? -9.727 6.895 25.75 1 69.25 185 GLY A O 1
ATOM 1429 N N . MET B 1 1 ? 6.93 -4.156 12.359 1 81.19 1 MET B N 1
ATOM 1430 C CA . MET B 1 1 ? 6.5 -3.514 11.117 1 81.19 1 MET B CA 1
ATOM 1431 C C . MET B 1 1 ? 7.566 -2.547 10.609 1 81.19 1 MET B C 1
ATOM 1433 O O . MET B 1 1 ? 8.023 -2.664 9.469 1 81.19 1 MET B O 1
ATOM 1437 N N . LEU B 1 2 ? 8.125 -1.729 11.523 1 84.12 2 LEU B N 1
ATOM 1438 C CA . LEU B 1 2 ? 9.102 -0.749 11.062 1 84.12 2 LEU B CA 1
ATOM 1439 C C . LEU B 1 2 ? 10.359 -1.438 10.547 1 84.12 2 LEU B C 1
ATOM 1441 O O . LEU B 1 2 ? 10.984 -0.97 9.594 1 84.12 2 LEU B O 1
ATOM 1445 N N . SER B 1 3 ? 10.617 -2.559 11.188 1 87.19 3 SER B N 1
ATOM 1446 C CA . SER B 1 3 ? 11.758 -3.33 10.703 1 87.19 3 SER B CA 1
ATOM 1447 C C . SER B 1 3 ? 11.484 -3.908 9.32 1 87.19 3 SER B C 1
ATOM 1449 O O . SER B 1 3 ? 12.391 -4.004 8.484 1 87.19 3 SER B O 1
ATOM 1451 N N . ALA B 1 4 ? 10.195 -4.277 9.094 1 89 4 ALA B N 1
ATOM 1452 C CA . ALA B 1 4 ? 9.82 -4.805 7.785 1 89 4 ALA B CA 1
ATOM 1453 C C . ALA B 1 4 ? 9.945 -3.734 6.703 1 89 4 ALA B C 1
ATOM 1455 O O . ALA B 1 4 ? 10.328 -4.031 5.57 1 89 4 ALA B O 1
ATOM 1456 N N . LEU B 1 5 ? 9.703 -2.525 7.043 1 93.06 5 LEU B N 1
ATOM 1457 C CA . LEU B 1 5 ? 9.836 -1.414 6.109 1 93.06 5 LEU B CA 1
ATOM 1458 C C . LEU B 1 5 ? 11.297 -1.198 5.727 1 93.06 5 LEU B C 1
ATOM 1460 O O . LEU B 1 5 ? 11.609 -0.934 4.562 1 93.06 5 LEU B O 1
ATOM 1464 N N . GLU B 1 6 ? 12.188 -1.375 6.703 1 91.75 6 GLU B N 1
ATOM 1465 C CA . GLU B 1 6 ? 13.617 -1.196 6.457 1 91.75 6 GLU B CA 1
ATOM 1466 C C . GLU B 1 6 ? 14.18 -2.342 5.621 1 91.75 6 GLU B C 1
ATOM 1468 O O . GLU B 1 6 ? 15.094 -2.141 4.816 1 91.75 6 GLU B O 1
ATOM 1473 N N . ARG B 1 7 ? 13.602 -3.52 5.727 1 90.88 7 ARG B N 1
ATOM 1474 C CA . ARG B 1 7 ? 14.133 -4.723 5.086 1 90.88 7 ARG B CA 1
ATOM 1475 C C . ARG B 1 7 ? 13.508 -4.93 3.711 1 90.88 7 ARG B C 1
ATOM 1477 O O . ARG B 1 7 ? 14.031 -5.691 2.896 1 90.88 7 ARG B O 1
ATOM 1484 N N . ARG B 1 8 ? 12.359 -4.289 3.531 1 93 8 ARG B N 1
ATOM 1485 C CA . ARG B 1 8 ? 11.672 -4.512 2.262 1 93 8 ARG B CA 1
ATOM 1486 C C . ARG B 1 8 ? 12.516 -4.02 1.092 1 93 8 ARG B C 1
ATOM 1488 O O . ARG B 1 8 ? 12.883 -2.846 1.034 1 93 8 ARG B O 1
ATOM 1495 N N . ARG B 1 9 ? 12.797 -4.98 0.114 1 93.06 9 ARG B N 1
ATOM 1496 C CA . ARG B 1 9 ? 13.547 -4.684 -1.099 1 93.06 9 ARG B CA 1
ATOM 1497 C C . ARG B 1 9 ? 13.078 -5.543 -2.264 1 93.06 9 ARG B C 1
ATOM 1499 O O . ARG B 1 9 ? 12.734 -6.711 -2.078 1 93.06 9 ARG B O 1
ATOM 1506 N N . SER B 1 10 ? 13.109 -4.883 -3.408 1 94.06 10 SER B N 1
ATOM 1507 C CA . SER B 1 10 ? 12.844 -5.66 -4.617 1 94.06 10 SER B CA 1
ATOM 1508 C C . SER B 1 10 ? 14.008 -6.578 -4.953 1 94.06 10 SER B C 1
ATOM 1510 O O . SER B 1 10 ? 15.156 -6.129 -5.043 1 94.06 10 SER B O 1
ATOM 1512 N N . THR B 1 11 ? 13.703 -7.816 -5.039 1 92.94 11 THR B N 1
ATOM 1513 C CA . THR B 1 11 ? 14.68 -8.82 -5.453 1 92.94 11 THR B CA 1
ATOM 1514 C C . THR B 1 11 ? 14.383 -9.312 -6.863 1 92.94 11 THR B C 1
ATOM 1516 O O . THR B 1 11 ? 13.266 -9.742 -7.156 1 92.94 11 THR B O 1
ATOM 1519 N N . ARG B 1 12 ? 15.375 -9.273 -7.75 1 92.5 12 ARG B N 1
ATOM 1520 C CA . ARG B 1 12 ? 15.125 -9.547 -9.164 1 92.5 12 ARG B CA 1
ATOM 1521 C C . ARG B 1 12 ? 15.875 -10.789 -9.617 1 92.5 12 ARG B C 1
ATOM 1523 O O . ARG B 1 12 ? 15.922 -11.086 -10.812 1 92.5 12 ARG B O 1
ATOM 1530 N N . THR B 1 13 ? 16.547 -11.406 -8.648 1 93.38 13 THR B N 1
ATOM 1531 C CA . THR B 1 13 ? 17.156 -12.719 -8.805 1 93.38 13 THR B CA 1
ATOM 1532 C C . THR B 1 13 ? 16.703 -13.672 -7.695 1 93.38 13 THR B C 1
ATOM 1534 O O . THR B 1 13 ? 16.594 -13.266 -6.535 1 93.38 13 THR B O 1
ATOM 1537 N N . PHE B 1 14 ? 16.406 -14.898 -8.094 1 96.31 14 PHE B N 1
ATOM 1538 C CA . PHE B 1 14 ? 15.742 -15.805 -7.164 1 96.31 14 PHE B CA 1
ATOM 1539 C C . PHE B 1 14 ? 16.547 -17.094 -7.008 1 96.31 14 PHE B C 1
ATOM 1541 O O . PHE B 1 14 ? 17.5 -17.344 -7.754 1 96.31 14 PHE B O 1
ATOM 1548 N N . GLY B 1 15 ? 16.219 -17.781 -5.969 1 95.81 15 GLY B N 1
ATOM 1549 C CA . GLY B 1 15 ? 16.859 -19.062 -5.711 1 95.81 15 GLY B CA 1
ATOM 1550 C C . GLY B 1 15 ? 16.156 -20.234 -6.391 1 95.81 15 GLY B C 1
ATOM 1551 O O . GLY B 1 15 ? 15.562 -20.062 -7.457 1 95.81 15 GLY B O 1
A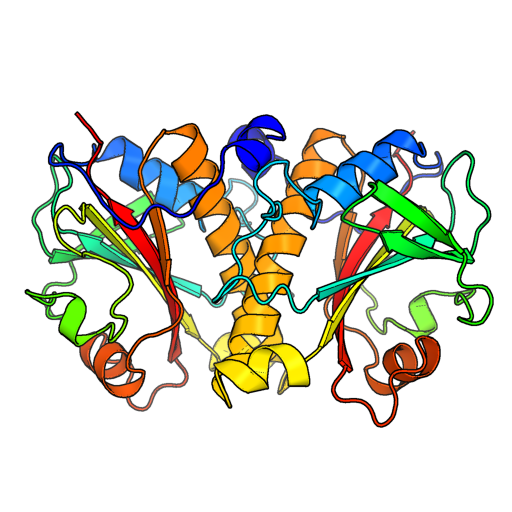TOM 1552 N N . ASN B 1 16 ? 16.359 -21.422 -5.727 1 95.75 16 ASN B N 1
ATOM 1553 C CA . ASN B 1 16 ? 15.82 -22.625 -6.363 1 95.75 16 ASN B CA 1
ATOM 1554 C C . ASN B 1 16 ? 14.953 -23.422 -5.406 1 95.75 16 ASN B C 1
ATOM 1556 O O . ASN B 1 16 ? 14.383 -24.453 -5.785 1 95.75 16 ASN B O 1
ATOM 1560 N N . THR B 1 17 ? 14.781 -22.953 -4.141 1 97.31 17 THR B N 1
ATOM 1561 C CA . THR B 1 17 ? 13.938 -23.656 -3.182 1 97.31 17 THR B CA 1
ATOM 1562 C C . THR B 1 17 ? 12.484 -23.203 -3.291 1 97.31 17 THR B C 1
ATOM 1564 O O . THR B 1 17 ? 12.188 -22.016 -3.082 1 97.31 17 THR B O 1
ATOM 1567 N N . PRO B 1 18 ? 11.602 -24.109 -3.602 1 98.19 18 PRO B N 1
ATOM 1568 C CA . PRO B 1 18 ? 10.195 -23.734 -3.791 1 98.19 18 PRO B CA 1
ATOM 1569 C C . PRO B 1 18 ? 9.594 -23.078 -2.557 1 98.19 18 PRO B C 1
ATOM 1571 O O . PRO B 1 18 ? 10.07 -23.281 -1.44 1 98.19 18 PRO B O 1
ATOM 1574 N N . LEU B 1 19 ? 8.609 -22.266 -2.812 1 98.25 19 LEU B N 1
ATOM 1575 C CA . LEU B 1 19 ? 7.828 -21.656 -1.747 1 98.25 19 LEU B CA 1
ATOM 1576 C C . LEU B 1 19 ? 6.918 -22.672 -1.079 1 98.25 19 LEU B C 1
ATOM 1578 O O . LEU B 1 19 ? 6.312 -23.516 -1.756 1 98.25 19 LEU B O 1
ATOM 1582 N N . ALA B 1 20 ? 6.781 -22.672 0.246 1 98.25 20 ALA B N 1
ATOM 1583 C CA . ALA B 1 20 ? 5.797 -23.5 0.926 1 98.25 20 ALA B CA 1
ATOM 1584 C C . ALA B 1 20 ? 4.383 -23 0.688 1 98.25 20 ALA B C 1
ATOM 1586 O O . ALA B 1 20 ? 4.156 -21.781 0.603 1 98.25 20 ALA B O 1
ATOM 1587 N N . GLN B 1 21 ? 3.516 -23.953 0.611 1 98.12 21 GLN B N 1
ATOM 1588 C CA . GLN B 1 21 ? 2.129 -23.578 0.368 1 98.12 21 GLN B CA 1
ATOM 1589 C C . GLN B 1 21 ? 1.624 -22.625 1.45 1 98.12 21 GLN B C 1
ATOM 1591 O O . GLN B 1 21 ? 0.907 -21.656 1.156 1 98.12 21 GLN B O 1
ATOM 1596 N N . HIS B 1 22 ? 1.925 -22.906 2.758 1 97.75 22 HIS B N 1
ATOM 1597 C CA . HIS B 1 22 ? 1.443 -22.062 3.844 1 97.75 22 HIS B CA 1
ATOM 1598 C C . HIS B 1 22 ? 1.992 -20.641 3.725 1 97.75 22 HIS B C 1
ATOM 1600 O O . HIS B 1 22 ? 1.326 -19.688 4.113 1 97.75 22 HIS B O 1
ATOM 1606 N N . GLU B 1 23 ? 3.229 -20.484 3.166 1 98.12 23 GLU B N 1
ATOM 1607 C CA . GLU B 1 23 ? 3.783 -19.156 2.918 1 98.12 23 GLU B CA 1
ATOM 1608 C C . GLU B 1 23 ? 2.969 -18.406 1.87 1 98.12 23 GLU B C 1
ATOM 1610 O O . GLU B 1 23 ? 2.604 -17.25 2.074 1 98.12 23 GLU B O 1
ATOM 1615 N N . LEU B 1 24 ? 2.656 -19.094 0.768 1 98.75 24 LEU B N 1
ATOM 1616 C CA . LEU B 1 24 ? 1.841 -18.484 -0.27 1 98.75 24 LEU B CA 1
ATOM 1617 C C . LEU B 1 24 ? 0.488 -18.047 0.285 1 98.75 24 LEU B C 1
ATOM 1619 O O . LEU B 1 24 ? 0.034 -16.938 0.028 1 98.75 24 LEU B O 1
ATOM 1623 N N . MET B 1 25 ? -0.143 -18.922 1.099 1 98.38 25 MET B N 1
ATOM 1624 C CA . MET B 1 25 ? -1.468 -18.625 1.633 1 98.38 25 MET B CA 1
ATOM 1625 C C . MET B 1 25 ? -1.415 -17.438 2.58 1 98.38 25 MET B C 1
ATOM 1627 O O . MET B 1 25 ? -2.32 -16.594 2.584 1 98.38 25 MET B O 1
ATOM 1631 N N . THR B 1 26 ? -0.372 -17.344 3.416 1 97.81 26 THR B N 1
ATOM 1632 C CA . THR B 1 26 ? -0.18 -16.188 4.297 1 97.81 26 THR B CA 1
ATOM 1633 C C . THR B 1 26 ? -0.033 -14.906 3.486 1 97.81 26 THR B C 1
ATOM 1635 O O . THR B 1 26 ? -0.621 -13.883 3.83 1 97.81 26 THR B O 1
ATOM 1638 N N . LEU B 1 27 ? 0.709 -14.992 2.391 1 98.56 27 LEU B N 1
ATOM 1639 C CA . LEU B 1 27 ? 0.945 -13.828 1.541 1 98.56 27 LEU B CA 1
ATOM 1640 C C . LEU B 1 27 ? -0.344 -13.383 0.856 1 98.56 27 LEU B C 1
ATOM 1642 O O . LEU B 1 27 ? -0.629 -12.188 0.775 1 98.56 27 LEU B O 1
ATOM 1646 N N . LEU B 1 28 ? -1.105 -14.328 0.413 1 98.81 28 LEU B N 1
ATOM 1647 C CA . LEU B 1 28 ? -2.369 -14.016 -0.241 1 98.81 28 LEU B CA 1
ATOM 1648 C C . LEU B 1 28 ? -3.355 -13.398 0.749 1 98.81 28 LEU B C 1
ATOM 1650 O O . LEU B 1 28 ? -4.055 -12.438 0.422 1 98.81 28 LEU B O 1
ATOM 1654 N N . TRP B 1 29 ? -3.455 -13.969 1.941 1 98.06 29 TRP B N 1
ATOM 1655 C CA . TRP B 1 29 ? -4.316 -13.391 2.971 1 98.06 29 TRP B CA 1
ATOM 1656 C C . TRP B 1 29 ? -3.893 -11.969 3.301 1 98.06 29 TRP B C 1
ATOM 1658 O O . TRP B 1 29 ? -4.73 -11.062 3.363 1 98.06 29 TRP B O 1
ATOM 1668 N N . ALA B 1 30 ? -2.574 -11.734 3.467 1 97.88 30 ALA B N 1
ATOM 1669 C CA . ALA B 1 30 ? -2.074 -10.398 3.754 1 97.88 30 ALA B CA 1
ATOM 1670 C C . ALA B 1 30 ? -2.471 -9.414 2.654 1 97.88 30 ALA B C 1
ATOM 1672 O O . ALA B 1 30 ? -2.75 -8.242 2.928 1 97.88 30 ALA B O 1
ATOM 1673 N N . THR B 1 31 ? -2.512 -9.867 1.42 1 98.56 31 THR B N 1
ATOM 1674 C CA . THR B 1 31 ? -2.756 -9.031 0.251 1 98.56 31 THR B CA 1
ATOM 1675 C C . THR B 1 31 ? -4.203 -8.555 0.219 1 98.56 31 THR B C 1
ATOM 1677 O O . THR B 1 31 ? -4.469 -7.371 -0.006 1 98.56 31 THR B O 1
ATOM 1680 N N . TYR B 1 32 ? -5.133 -9.445 0.474 1 98.25 32 TYR B N 1
ATOM 1681 C CA . TYR B 1 32 ? -6.527 -9.102 0.227 1 98.25 32 TYR B CA 1
ATOM 1682 C C . TYR B 1 32 ? -7.461 -10.031 0.985 1 98.25 32 TYR B C 1
ATOM 1684 O O . TYR B 1 32 ? -8.594 -10.273 0.556 1 98.25 32 TYR B O 1
ATOM 1692 N N . GLY B 1 33 ? -7.074 -10.609 2.094 1 96.94 33 GLY B N 1
ATOM 1693 C CA . GLY B 1 33 ? -7.828 -11.586 2.869 1 96.94 33 GLY B CA 1
ATOM 1694 C C . GLY B 1 33 ? -9.055 -10.992 3.541 1 96.94 33 GLY B C 1
ATOM 1695 O O . GLY B 1 33 ? -9.07 -9.805 3.875 1 96.94 33 GLY B O 1
ATOM 1696 N N . GLY B 1 34 ? -10.031 -11.867 3.729 1 95.69 34 GLY B N 1
ATOM 1697 C CA . GLY B 1 34 ? -11.211 -11.492 4.488 1 95.69 34 GLY B CA 1
ATOM 1698 C C . GLY B 1 34 ? -11 -11.539 5.988 1 95.69 34 GLY B C 1
ATOM 1699 O O . GLY B 1 34 ? -10.297 -12.422 6.492 1 95.69 34 GLY B O 1
ATOM 1700 N N . LEU B 1 35 ? -11.633 -10.5 6.664 1 94.19 35 LEU B N 1
ATOM 1701 C CA . LEU B 1 35 ? -11.586 -10.453 8.117 1 94.19 35 LEU B CA 1
ATOM 1702 C C . LEU B 1 35 ? -12.93 -10.844 8.719 1 94.19 35 LEU B C 1
ATOM 1704 O O . LEU B 1 35 ? -13.945 -10.867 8.023 1 94.19 35 LEU B O 1
ATOM 1708 N N . GLU B 1 36 ? -12.953 -11.133 10.023 1 90.69 36 GLU B N 1
ATOM 1709 C CA . GLU B 1 36 ? -14.172 -11.523 10.727 1 90.69 36 GLU B CA 1
ATOM 1710 C C . GLU B 1 36 ? -15.219 -10.422 10.664 1 90.69 36 GLU B C 1
ATOM 1712 O O . GLU B 1 36 ? -16.422 -10.695 10.617 1 90.69 36 GLU B O 1
ATOM 1717 N N . SER B 1 37 ? -14.875 -9.18 10.586 1 90.12 37 SER B N 1
ATOM 1718 C CA . SER B 1 37 ? -15.75 -8.016 10.539 1 90.12 37 SER B CA 1
ATOM 1719 C C . SER B 1 37 ? -16.453 -7.898 9.188 1 90.12 37 SER B C 1
ATOM 1721 O O . SER B 1 37 ? -17.359 -7.086 9.023 1 90.12 37 SER B O 1
ATOM 1723 N N . GLY B 1 38 ? -16.016 -8.695 8.25 1 91.12 38 GLY B N 1
ATOM 1724 C CA . GLY B 1 38 ? -16.531 -8.578 6.895 1 91.12 38 GLY B CA 1
ATOM 1725 C C . GLY B 1 38 ? -15.688 -7.691 6.008 1 91.12 38 GLY B C 1
ATOM 1726 O O . GLY B 1 38 ? -15.906 -7.613 4.797 1 91.12 38 GLY B O 1
ATOM 1727 N N . ARG B 1 39 ? -14.727 -7.074 6.605 1 94.38 39 ARG B N 1
ATOM 1728 C CA . ARG B 1 39 ? -13.812 -6.211 5.871 1 94.38 39 ARG B CA 1
ATOM 1729 C C . ARG B 1 39 ? -12.625 -7.004 5.324 1 94.38 39 ARG B C 1
ATOM 1731 O O . ARG B 1 39 ? -12.539 -8.219 5.539 1 94.38 39 ARG B O 1
ATOM 1738 N N . ARG B 1 40 ? -11.766 -6.375 4.574 1 96.56 40 ARG B N 1
ATOM 1739 C CA . ARG B 1 40 ? -10.531 -6.977 4.082 1 96.56 40 ARG B CA 1
ATOM 1740 C C . ARG B 1 40 ? -9.312 -6.32 4.715 1 96.56 40 ARG B C 1
ATOM 1742 O O . ARG B 1 40 ? -9.445 -5.391 5.516 1 96.56 40 ARG B O 1
ATOM 1749 N N . THR B 1 41 ? -8.125 -6.871 4.398 1 97.19 41 THR B N 1
ATOM 1750 C CA . THR B 1 41 ? -6.855 -6.445 4.973 1 97.19 41 THR B CA 1
ATOM 1751 C C . THR B 1 41 ? -6.449 -5.074 4.438 1 97.19 41 THR B C 1
ATOM 1753 O O . THR B 1 41 ? -5.449 -4.5 4.875 1 97.19 41 THR B O 1
ATOM 1756 N N . VAL B 1 42 ? -7.246 -4.473 3.486 1 97.94 42 VAL B N 1
ATOM 1757 C CA . VAL B 1 42 ? -6.934 -3.168 2.912 1 97.94 42 VAL B CA 1
ATOM 1758 C C . VAL B 1 42 ? -8.148 -2.254 3.002 1 97.94 42 VAL B C 1
ATOM 1760 O O . VAL B 1 42 ? -9.289 -2.729 3.064 1 97.94 42 VAL B O 1
ATOM 1763 N N . PRO B 1 43 ? -7.91 -0.893 3.049 1 97.19 43 PRO B N 1
ATOM 1764 C CA . PRO B 1 43 ? -9.055 0.007 2.873 1 97.19 43 PRO B CA 1
ATOM 1765 C C . PRO B 1 43 ? -9.688 -0.109 1.489 1 97.19 43 PRO B C 1
ATOM 1767 O O . PRO B 1 43 ? -9.016 -0.491 0.528 1 97.19 43 PRO B O 1
ATOM 1770 N N . SER B 1 44 ? -10.961 0.141 1.469 1 97.12 44 SER B N 1
ATOM 1771 C CA . SER B 1 44 ? -11.711 0.17 0.217 1 97.12 44 SER B CA 1
ATOM 1772 C C . SER B 1 44 ? -12.797 1.235 0.25 1 97.12 44 SER B C 1
ATOM 1774 O O . SER B 1 44 ? -13.586 1.296 1.196 1 97.12 44 SER B O 1
ATOM 1776 N N . SER B 1 45 ? -12.688 2.092 -0.769 1 92.75 45 SER B N 1
ATOM 1777 C CA . SER B 1 45 ? -13.711 3.125 -0.859 1 92.75 45 SER B CA 1
ATOM 1778 C C . SER B 1 45 ? -15.109 2.516 -0.895 1 92.75 45 SER B C 1
ATOM 1780 O O . SER B 1 45 ? -15.414 1.691 -1.761 1 92.75 45 SER B O 1
ATOM 1782 N N . GLY B 1 46 ? -15.898 2.885 0.124 1 91.25 46 GLY B N 1
ATOM 1783 C CA . GLY B 1 46 ? -17.281 2.414 0.15 1 91.25 46 GLY B CA 1
ATOM 1784 C C . GLY B 1 46 ? -17.391 0.918 0.372 1 91.25 46 GLY B C 1
ATOM 1785 O O . GLY B 1 46 ? -18.438 0.327 0.119 1 91.25 46 GLY B O 1
ATOM 1786 N N . SER B 1 47 ? -16.312 0.254 0.712 1 94.19 47 SER B N 1
ATOM 1787 C CA . SER B 1 47 ? -16.281 -1.194 0.882 1 94.19 47 SER B CA 1
ATOM 1788 C C . SER B 1 47 ? -16.688 -1.912 -0.402 1 94.19 47 SER B C 1
ATOM 1790 O O . SER B 1 47 ? -17.328 -2.957 -0.357 1 94.19 47 SER B O 1
ATOM 1792 N N . VAL B 1 48 ? -16.312 -1.354 -1.527 1 95.88 48 VAL B N 1
ATOM 1793 C CA . VAL B 1 48 ? -16.641 -1.903 -2.838 1 95.88 48 VAL B CA 1
ATOM 1794 C C . VAL B 1 48 ? -15.812 -3.156 -3.1 1 95.88 48 VAL B C 1
ATOM 1796 O O . VAL B 1 48 ? -16.281 -4.113 -3.711 1 95.88 48 VAL B O 1
ATOM 1799 N N . TYR B 1 49 ? -14.578 -3.201 -2.682 1 97.44 49 TYR B N 1
ATOM 1800 C CA . TYR B 1 49 ? -13.625 -4.285 -2.871 1 97.44 49 TYR B CA 1
ATOM 1801 C C . TYR B 1 49 ? -13.602 -4.746 -4.324 1 97.44 49 TYR B C 1
ATOM 1803 O O . TYR B 1 49 ? -13.961 -5.891 -4.625 1 97.44 49 TYR B O 1
ATOM 1811 N N . PRO B 1 50 ? -13.016 -3.91 -5.199 1 98.25 50 PRO B N 1
ATOM 1812 C CA . PRO B 1 50 ? -13.125 -4.168 -6.637 1 98.25 50 PRO B CA 1
ATOM 1813 C C . PRO B 1 50 ? -12.055 -5.129 -7.148 1 98.25 50 PRO B C 1
ATOM 1815 O O . PRO B 1 50 ? -12.031 -5.465 -8.336 1 98.25 50 PRO B O 1
ATOM 1818 N N . LEU B 1 51 ? -11.164 -5.66 -6.348 1 98.56 51 LEU B N 1
ATOM 1819 C CA . LEU B 1 51 ? -10.047 -6.477 -6.805 1 98.56 51 LEU B CA 1
ATOM 1820 C C . LEU B 1 51 ? -10.367 -7.961 -6.672 1 98.56 51 LEU B C 1
ATOM 1822 O O . LEU B 1 51 ? -11.133 -8.359 -5.789 1 98.56 51 LEU B O 1
ATOM 1826 N N . ARG B 1 52 ? -9.805 -8.734 -7.508 1 98.12 52 ARG B N 1
ATOM 1827 C CA . ARG B 1 52 ? -9.688 -10.188 -7.387 1 98.12 52 ARG B CA 1
ATOM 1828 C C . ARG B 1 52 ? -8.258 -10.641 -7.641 1 98.12 52 ARG B C 1
ATOM 1830 O O . ARG B 1 52 ? -7.551 -10.062 -8.461 1 98.12 52 ARG B O 1
ATOM 1837 N N . LEU B 1 53 ? -7.914 -11.648 -6.93 1 98.75 53 LEU B N 1
ATOM 1838 C CA . LEU B 1 53 ? -6.547 -12.148 -7.055 1 98.75 53 LEU B CA 1
ATOM 1839 C C . LEU B 1 53 ? -6.516 -13.453 -7.844 1 98.75 53 LEU B C 1
ATOM 1841 O O . LEU B 1 53 ? -7.34 -14.344 -7.613 1 98.75 53 LEU B O 1
ATOM 1845 N N . ARG B 1 54 ? -5.637 -13.508 -8.75 1 98.5 54 ARG B N 1
ATOM 1846 C CA . ARG B 1 54 ? -5.211 -14.75 -9.383 1 98.5 54 ARG B CA 1
ATOM 1847 C C . ARG B 1 54 ? -3.738 -15.031 -9.109 1 98.5 54 ARG B C 1
ATOM 1849 O O . ARG B 1 54 ? -2.949 -14.102 -8.914 1 98.5 54 ARG B O 1
ATOM 1856 N N . VAL B 1 55 ? -3.434 -16.297 -9.117 1 98.5 55 VAL B N 1
ATOM 1857 C CA . VAL B 1 55 ? -2.061 -16.703 -8.828 1 98.5 55 VAL B CA 1
ATOM 1858 C C . VAL B 1 55 ? -1.557 -17.641 -9.922 1 98.5 55 VAL B C 1
ATOM 1860 O O . VAL B 1 55 ? -2.16 -18.688 -10.172 1 98.5 55 VAL B O 1
ATOM 1863 N N . VAL B 1 56 ? -0.48 -17.234 -10.578 1 98.06 56 VAL B N 1
ATOM 1864 C CA . VAL B 1 56 ? 0.256 -18.141 -11.445 1 98.06 56 VAL B CA 1
ATOM 1865 C C . VAL B 1 56 ? 1.291 -18.922 -10.625 1 98.06 56 VAL B C 1
ATOM 1867 O O . VAL B 1 56 ? 2.34 -18.375 -10.273 1 98.06 56 VAL B O 1
ATOM 1870 N N . VAL B 1 57 ? 0.975 -20.172 -10.383 1 97.88 57 VAL B N 1
ATOM 1871 C CA . VAL B 1 57 ? 1.859 -21 -9.57 1 97.88 57 VAL B CA 1
ATOM 1872 C C . VAL B 1 57 ? 2.9 -21.672 -10.461 1 97.88 57 VAL B C 1
ATOM 1874 O O . VAL B 1 57 ? 2.564 -22.219 -11.516 1 97.88 57 VAL B O 1
ATOM 1877 N N . ARG B 1 58 ? 4.152 -21.594 -10.016 1 97.19 58 ARG B N 1
ATOM 1878 C CA . ARG B 1 58 ? 5.246 -22.188 -10.773 1 97.19 58 ARG B CA 1
ATOM 1879 C C . ARG B 1 58 ? 6.039 -23.172 -9.914 1 97.19 58 ARG B C 1
ATOM 1881 O O . ARG B 1 58 ? 6.301 -24.297 -10.336 1 97.19 58 ARG B O 1
ATOM 1888 N N . ALA B 1 59 ? 6.43 -22.766 -8.711 1 97.56 59 ALA B N 1
ATOM 1889 C CA . ALA B 1 59 ? 7.23 -23.578 -7.805 1 97.56 59 ALA B CA 1
ATOM 1890 C C . ALA B 1 59 ? 6.785 -23.406 -6.355 1 97.56 59 ALA B C 1
ATOM 1892 O O . ALA B 1 59 ? 7.508 -22.828 -5.547 1 97.56 59 ALA B O 1
ATOM 1893 N N . VAL B 1 60 ? 5.586 -23.938 -6.02 1 98.25 60 VAL B N 1
ATOM 1894 C CA . VAL B 1 60 ? 5.035 -23.938 -4.668 1 98.25 60 VAL B CA 1
ATOM 1895 C C . VAL B 1 60 ? 4.773 -25.375 -4.211 1 98.25 60 VAL B C 1
ATOM 1897 O O . VAL B 1 60 ? 4.086 -26.125 -4.895 1 98.25 60 VAL B O 1
ATOM 1900 N N . GLU B 1 61 ? 5.309 -25.703 -3.086 1 98.19 61 GLU B N 1
ATOM 1901 C CA . GLU B 1 61 ? 5.141 -27.047 -2.574 1 98.19 61 GLU B CA 1
ATOM 1902 C C . GLU B 1 61 ? 3.664 -27.375 -2.363 1 98.19 61 GLU B C 1
ATOM 1904 O O . GLU B 1 61 ? 2.924 -26.594 -1.773 1 98.19 61 GLU B O 1
ATOM 1909 N N . GLY B 1 62 ? 3.244 -28.484 -2.896 1 96.88 62 GLY B N 1
ATOM 1910 C CA . GLY B 1 62 ? 1.888 -28.953 -2.65 1 96.88 62 GLY B CA 1
ATOM 1911 C C . GLY B 1 62 ? 0.88 -28.406 -3.645 1 96.88 62 GLY B C 1
ATOM 1912 O O . GLY B 1 62 ? -0.302 -28.75 -3.592 1 96.88 62 GLY B O 1
ATOM 1913 N N . LEU B 1 63 ? 1.316 -27.609 -4.625 1 97.44 63 LEU B N 1
ATOM 1914 C CA . LEU B 1 63 ? 0.425 -27.047 -5.637 1 97.44 63 LEU B CA 1
ATOM 1915 C C . LEU B 1 63 ? 0.954 -27.328 -7.039 1 97.44 63 LEU B C 1
ATOM 1917 O O . LEU B 1 63 ? 2.143 -27.141 -7.309 1 97.44 63 LEU B O 1
ATOM 1921 N N . ALA B 1 64 ? 0.087 -27.781 -7.945 1 96.56 64 ALA B N 1
ATOM 1922 C CA . ALA B 1 64 ? 0.46 -27.984 -9.344 1 96.56 64 ALA B CA 1
ATOM 1923 C C . ALA B 1 64 ? 0.717 -26.641 -10.031 1 96.56 64 ALA B C 1
ATOM 1925 O O . ALA B 1 64 ? 0.018 -25.656 -9.773 1 96.56 64 ALA B O 1
ATOM 1926 N N . PRO B 1 65 ? 1.701 -26.594 -10.883 1 96.38 65 PRO B N 1
ATOM 1927 C CA . PRO B 1 65 ? 1.924 -25.375 -11.656 1 96.38 65 PRO B CA 1
ATOM 1928 C C . PRO B 1 65 ? 0.756 -25.031 -12.586 1 96.38 65 PRO B C 1
ATOM 1930 O O . PRO B 1 65 ? 0.522 -25.75 -13.57 1 96.38 65 PRO B O 1
ATOM 1933 N N . GLN B 1 66 ? 0.021 -24.094 -12.297 1 97.12 66 GLN B N 1
ATOM 1934 C CA . GLN B 1 66 ? -1.132 -23.609 -13.039 1 97.12 66 GLN B CA 1
ATOM 1935 C C . GLN B 1 66 ? -1.684 -22.328 -12.422 1 97.12 66 GLN B C 1
ATOM 1937 O O . GLN B 1 66 ? -1.113 -21.797 -11.461 1 97.12 66 GLN B O 1
ATOM 1942 N N . VAL B 1 67 ? -2.775 -21.797 -12.969 1 98.06 67 VAL B N 1
ATOM 1943 C CA . VAL B 1 67 ? -3.4 -20.578 -12.453 1 98.06 67 VAL B CA 1
ATOM 1944 C C . VAL B 1 67 ? -4.477 -20.953 -11.43 1 98.06 67 VAL B C 1
ATOM 1946 O O . VAL B 1 67 ? -5.227 -21.906 -11.633 1 98.06 67 VAL B O 1
ATOM 1949 N N . TYR B 1 68 ? -4.492 -20.25 -10.328 1 98.5 68 TYR B N 1
ATOM 1950 C CA . TYR B 1 68 ? -5.516 -20.406 -9.297 1 98.5 68 TYR B CA 1
ATOM 1951 C C . TYR B 1 68 ? -6.227 -19.094 -9.031 1 98.5 68 TYR B C 1
ATOM 1953 O O . TYR B 1 68 ? -5.617 -18.016 -9.102 1 98.5 68 TYR B O 1
ATOM 1961 N N . ALA B 1 69 ? -7.508 -19.172 -8.75 1 98.38 69 ALA B N 1
ATOM 1962 C CA . ALA B 1 69 ? -8.25 -18.047 -8.172 1 98.38 69 ALA B CA 1
ATOM 1963 C C . ALA B 1 69 ? -8.203 -18.094 -6.645 1 98.38 69 ALA B C 1
ATOM 1965 O O . ALA B 1 69 ? -8.328 -19.172 -6.043 1 98.38 69 ALA B O 1
ATOM 1966 N N . PHE B 1 70 ? -7.965 -17 -5.984 1 98.69 70 PHE B N 1
ATOM 1967 C CA . PHE B 1 70 ? -7.984 -16.906 -4.531 1 98.69 70 PHE B CA 1
ATOM 1968 C C . PHE B 1 70 ? -9.359 -16.469 -4.035 1 98.69 70 PHE B C 1
ATOM 1970 O O . PHE B 1 70 ? -9.891 -15.453 -4.469 1 98.69 70 PHE B O 1
ATOM 1977 N N . ASP B 1 71 ? -9.914 -17.281 -3.162 1 97.19 71 ASP B N 1
ATOM 1978 C CA . ASP B 1 71 ? -11.156 -16.953 -2.484 1 97.19 71 ASP B CA 1
ATOM 1979 C C . ASP B 1 71 ? -10.891 -16.25 -1.156 1 97.19 71 ASP B C 1
ATOM 1981 O O . ASP B 1 71 ? -10.523 -16.891 -0.169 1 97.19 71 ASP B O 1
ATOM 1985 N N . HIS B 1 72 ? -11.117 -14.961 -1.081 1 93 72 HIS B N 1
ATOM 1986 C CA . HIS B 1 72 ? -10.773 -14.141 0.075 1 93 72 HIS B CA 1
ATOM 1987 C C . HIS B 1 72 ? -11.594 -14.539 1.298 1 93 72 HIS B C 1
ATOM 1989 O O . HIS B 1 72 ? -11.18 -14.305 2.434 1 93 72 HIS B O 1
ATOM 1995 N N . HIS B 1 73 ? -12.758 -15.055 1.114 1 90.06 73 HIS B N 1
ATOM 1996 C CA . HIS B 1 73 ? -13.656 -15.391 2.211 1 90.06 73 HIS B CA 1
ATOM 1997 C C . HIS B 1 73 ? -13.188 -16.656 2.934 1 90.06 73 HIS B C 1
ATOM 1999 O O . HIS B 1 73 ? -13.109 -16.672 4.164 1 90.06 73 HIS B O 1
ATOM 2005 N N . ASN B 1 74 ? -12.773 -17.688 2.143 1 91.12 74 ASN B N 1
ATOM 2006 C CA . ASN B 1 74 ? -12.438 -18.984 2.729 1 91.12 74 ASN B CA 1
ATOM 2007 C C . ASN B 1 74 ? -10.93 -19.188 2.799 1 91.12 74 ASN B C 1
ATOM 2009 O O . ASN B 1 74 ? -10.453 -20.109 3.457 1 91.12 74 ASN B O 1
ATOM 2013 N N . GLY B 1 75 ? -10.281 -18.281 2.115 1 94.31 75 GLY B N 1
ATOM 2014 C CA . GLY B 1 75 ? -8.836 -18.469 2.076 1 94.31 75 GLY B CA 1
ATOM 2015 C C . GLY B 1 75 ? -8.422 -19.719 1.327 1 94.31 75 GLY B C 1
ATOM 2016 O O . GLY B 1 75 ? -7.582 -20.484 1.804 1 94.31 75 GLY B O 1
ATOM 2017 N N . GLU B 1 76 ? -9.07 -19.922 0.215 1 97 76 GLU B N 1
ATOM 2018 C CA . GLU B 1 76 ? -8.812 -21.125 -0.572 1 97 76 GLU B CA 1
ATOM 2019 C C . GLU B 1 76 ? -8.383 -20.766 -1.993 1 97 76 GLU B C 1
ATOM 2021 O O . GLU B 1 76 ? -8.648 -19.672 -2.471 1 97 76 GLU B O 1
ATOM 2026 N N . LEU B 1 77 ? -7.68 -21.688 -2.648 1 98.25 77 LEU B N 1
ATOM 2027 C CA . LEU B 1 77 ? -7.285 -21.594 -4.051 1 98.25 77 LEU B CA 1
ATOM 2028 C C . LEU B 1 77 ? -8.094 -22.562 -4.91 1 98.25 77 LEU B C 1
ATOM 2030 O O . LEU B 1 77 ? -8.25 -23.734 -4.562 1 98.25 77 LEU B O 1
ATOM 2034 N N . THR B 1 78 ? -8.656 -22.016 -5.918 1 98.06 78 THR B N 1
ATOM 2035 C CA . THR B 1 78 ? -9.367 -22.828 -6.898 1 98.06 78 THR B CA 1
ATOM 2036 C C . THR B 1 78 ? -8.641 -22.828 -8.242 1 98.06 78 THR B C 1
ATOM 2038 O O . THR B 1 78 ? -8.383 -21.766 -8.805 1 98.06 78 THR B O 1
ATOM 2041 N N . PRO B 1 79 ? -8.336 -24.031 -8.836 1 97.44 79 PRO B N 1
ATOM 2042 C CA . PRO B 1 79 ? -7.648 -24.062 -10.125 1 97.44 79 PRO B CA 1
ATOM 2043 C C . PRO B 1 79 ? -8.484 -23.484 -11.258 1 97.44 79 PRO B C 1
ATOM 2045 O O . PRO B 1 79 ? -9.711 -23.641 -11.273 1 97.44 79 PRO B O 1
ATOM 2048 N N . GLU B 1 80 ? -7.809 -22.719 -12.07 1 97.19 80 GLU B N 1
ATOM 2049 C CA . GLU B 1 80 ? -8.398 -22.219 -13.312 1 97.19 80 GLU B CA 1
ATOM 2050 C C . GLU B 1 80 ? -7.664 -22.766 -14.531 1 97.19 80 GLU B C 1
ATOM 2052 O O . GLU B 1 80 ? -6.941 -22.031 -15.211 1 97.19 80 GLU B O 1
ATOM 2057 N N . PRO B 1 81 ? -7.953 -23.984 -14.914 1 93.19 81 PRO B N 1
ATOM 2058 C CA . PRO B 1 81 ? -7.215 -24.641 -15.992 1 93.19 81 PRO B CA 1
ATOM 2059 C C . PRO B 1 81 ? -7.445 -23.984 -17.359 1 93.19 81 PRO B C 1
ATOM 2061 O O . PRO B 1 81 ? -6.672 -24.219 -18.297 1 93.19 81 PRO B O 1
ATOM 2064 N N . GLU B 1 82 ? -8.461 -23.172 -17.484 1 93.5 82 GLU B N 1
ATOM 2065 C CA . GLU B 1 82 ? -8.781 -22.531 -18.75 1 93.5 82 GLU B CA 1
ATOM 2066 C C . GLU B 1 82 ? -7.855 -21.344 -19.016 1 93.5 82 GLU B C 1
ATOM 2068 O O . GLU B 1 82 ? -7.785 -20.844 -20.141 1 93.5 82 GLU B O 1
ATOM 2073 N N . VAL B 1 83 ? -7.195 -20.859 -18 1 92.81 83 VAL B N 1
ATOM 2074 C CA . VAL B 1 83 ? -6.215 -19.797 -18.172 1 92.81 83 VAL B CA 1
ATOM 2075 C C . VAL B 1 83 ? -4.844 -20.391 -18.469 1 92.81 83 VAL B C 1
ATOM 2077 O O . VAL B 1 83 ? -4.312 -21.172 -17.672 1 92.81 83 VAL B O 1
ATOM 2080 N N . PRO B 1 84 ? -4.324 -20.062 -19.609 1 87.38 84 PRO B N 1
ATOM 2081 C CA . PRO B 1 84 ? -3.016 -20.625 -19.938 1 87.38 84 PRO B CA 1
ATOM 2082 C C . PRO B 1 84 ? -1.883 -20.016 -19.125 1 87.38 84 PRO B C 1
ATOM 2084 O O . PRO B 1 84 ? -1.707 -18.797 -19.125 1 87.38 84 PRO B O 1
ATOM 2087 N N . ALA B 1 85 ? -1.365 -20.797 -18.25 1 80.44 85 ALA B N 1
ATOM 2088 C CA . ALA B 1 85 ? -0.157 -20.312 -17.578 1 80.44 85 ALA B CA 1
ATOM 2089 C C . ALA B 1 85 ? 1.013 -20.234 -18.562 1 80.44 85 ALA B C 1
ATOM 2091 O O . ALA B 1 85 ? 1.345 -21.219 -19.219 1 80.44 85 ALA B O 1
ATOM 2092 N N . PRO B 1 86 ? 1.512 -18.984 -18.562 1 79.44 86 PRO B N 1
ATOM 2093 C CA . PRO B 1 86 ? 2.617 -18.906 -19.531 1 79.44 86 PRO B CA 1
ATOM 2094 C C . PRO B 1 86 ? 3.826 -19.734 -19.094 1 79.44 86 PRO B C 1
ATOM 2096 O O . PRO B 1 86 ? 4.145 -19.797 -17.906 1 79.44 86 PRO B O 1
ATOM 2099 N N . MET B 1 87 ? 4.367 -20.422 -20.125 1 77.81 87 MET B N 1
ATOM 2100 C CA . MET B 1 87 ? 5.621 -21.109 -19.844 1 77.81 87 MET B CA 1
ATOM 2101 C C . MET B 1 87 ? 6.719 -20.125 -19.469 1 77.81 87 MET B C 1
ATOM 2103 O O . MET B 1 87 ? 7.52 -20.391 -18.578 1 77.81 87 MET B O 1
ATOM 2107 N N . GLU B 1 88 ? 6.648 -19.016 -20.125 1 86.62 88 GLU B N 1
ATOM 2108 C CA . GLU B 1 88 ? 7.594 -17.938 -19.875 1 86.62 88 GLU B CA 1
ATOM 2109 C C . GLU B 1 88 ? 6.863 -16.641 -19.531 1 86.62 88 GLU B C 1
ATOM 2111 O O . GLU B 1 88 ? 6.148 -16.078 -20.359 1 86.62 88 GLU B O 1
ATOM 2116 N N . LEU B 1 89 ? 7.141 -16.219 -18.344 1 91.31 89 LEU B N 1
ATOM 2117 C CA . LEU B 1 89 ? 6.484 -15 -17.875 1 91.31 89 LEU B CA 1
ATOM 2118 C C . LEU B 1 89 ? 6.914 -13.789 -18.703 1 91.31 89 LEU B C 1
ATOM 2120 O O . LEU B 1 89 ? 6.23 -12.766 -18.703 1 91.31 89 LEU B O 1
ATOM 2124 N N . GLN B 1 90 ? 7.957 -13.969 -19.422 1 89.44 90 GLN B N 1
ATOM 2125 C CA . GLN B 1 90 ? 8.469 -12.906 -20.281 1 89.44 90 GLN B CA 1
ATOM 2126 C C . GLN B 1 90 ? 7.473 -12.57 -21.391 1 89.44 90 GLN B C 1
ATOM 2128 O O . GLN B 1 90 ? 7.543 -11.492 -22 1 89.44 90 GLN B O 1
ATOM 2133 N N . THR B 1 91 ? 6.605 -13.492 -21.703 1 88.94 91 THR B N 1
ATOM 2134 C CA . THR B 1 91 ? 5.578 -13.227 -22.719 1 88.94 91 THR B CA 1
ATOM 2135 C C . THR B 1 91 ? 4.574 -12.203 -22.203 1 88.94 91 THR B C 1
ATOM 2137 O O . THR B 1 91 ? 3.896 -11.539 -22.984 1 88.94 91 THR B O 1
ATOM 2140 N N . TRP B 1 92 ? 4.398 -12.117 -20.906 1 92.88 92 TRP B N 1
ATOM 2141 C CA . TRP B 1 92 ? 3.48 -11.164 -20.297 1 92.88 92 TRP B CA 1
ATOM 2142 C C . TRP B 1 92 ? 4.199 -9.867 -19.922 1 92.88 92 TRP B C 1
ATOM 2144 O O . TRP B 1 92 ? 3.629 -8.781 -20.031 1 92.88 92 TRP B O 1
ATOM 2154 N N . TYR B 1 93 ? 5.434 -10.062 -19.484 1 90.81 93 TYR B N 1
ATOM 2155 C CA . TYR B 1 93 ? 6.191 -8.953 -18.938 1 90.81 93 TYR B CA 1
ATOM 2156 C C . TYR B 1 93 ? 7.398 -8.625 -19.812 1 90.81 93 TYR B C 1
ATOM 2158 O O . TYR B 1 93 ? 8.258 -9.477 -20.047 1 90.81 93 TYR B O 1
ATOM 2166 N N . VAL B 1 94 ? 7.375 -7.414 -20.344 1 76.62 94 VAL B N 1
ATOM 2167 C CA . VAL B 1 94 ? 8.461 -7.051 -21.25 1 76.62 94 VAL B CA 1
ATOM 2168 C C . VAL B 1 94 ? 9.562 -6.332 -20.469 1 76.62 94 VAL B C 1
ATOM 2170 O O . VAL B 1 94 ? 10.312 -5.543 -21.047 1 76.62 94 VAL B O 1
ATOM 2173 N N . THR B 1 95 ? 9.719 -6.641 -19.328 1 78.56 95 THR B N 1
ATOM 2174 C CA . THR B 1 95 ? 10.789 -5.996 -18.594 1 78.56 95 THR B CA 1
ATOM 2175 C C . THR B 1 95 ? 12.086 -6.793 -18.703 1 78.56 95 THR B C 1
ATOM 2177 O O . THR B 1 95 ? 12.062 -8.023 -18.734 1 78.56 95 THR B O 1
ATOM 2180 N N . ARG B 1 96 ? 13.273 -6.098 -18.906 1 77.25 96 ARG B N 1
ATOM 2181 C CA . ARG B 1 96 ? 14.586 -6.727 -19.016 1 77.25 96 ARG B CA 1
ATOM 2182 C C . ARG B 1 96 ? 15.312 -6.707 -17.672 1 77.25 96 ARG B C 1
ATOM 2184 O O . ARG B 1 96 ? 16.422 -7.246 -17.547 1 77.25 96 ARG B O 1
ATOM 2191 N N . HIS B 1 97 ? 14.617 -6.273 -16.672 1 84.75 97 HIS B N 1
ATOM 2192 C CA . HIS B 1 97 ? 15.305 -6.066 -15.398 1 84.75 97 HIS B CA 1
ATOM 2193 C C . HIS B 1 97 ? 14.953 -7.16 -14.398 1 84.75 97 HIS B C 1
ATOM 2195 O O . HIS B 1 97 ? 15.352 -7.094 -13.234 1 84.75 97 HIS B O 1
ATOM 2201 N N . VAL B 1 98 ? 14.172 -8.133 -14.805 1 90.25 98 VAL B N 1
ATOM 2202 C CA . VAL B 1 98 ? 13.812 -9.234 -13.93 1 90.25 98 VAL B CA 1
ATOM 2203 C C . VAL B 1 98 ? 14.164 -10.562 -14.594 1 90.25 98 VAL B C 1
ATOM 2205 O O . VAL B 1 98 ? 13.812 -10.797 -15.75 1 90.25 98 VAL B O 1
ATOM 2208 N N . ASN B 1 99 ? 14.992 -11.383 -13.922 1 90.25 99 ASN B N 1
ATOM 2209 C CA . ASN B 1 99 ? 15.18 -12.781 -14.297 1 90.25 99 ASN B CA 1
ATOM 2210 C C . ASN B 1 99 ? 14.086 -13.672 -13.711 1 90.25 99 ASN B C 1
ATOM 2212 O O . ASN B 1 99 ? 14.047 -13.891 -12.5 1 90.25 99 ASN B O 1
ATOM 2216 N N . PHE B 1 100 ? 13.234 -14.164 -14.516 1 93.62 100 PHE B N 1
ATOM 2217 C CA . PHE B 1 100 ? 12.055 -14.891 -14.062 1 93.62 100 PHE B CA 1
ATOM 2218 C C . PHE B 1 100 ? 12.43 -16.312 -13.664 1 93.62 100 PHE B C 1
ATOM 2220 O O . PHE B 1 100 ? 11.594 -17.062 -13.148 1 93.62 100 PHE B O 1
ATOM 2227 N N . ASP B 1 101 ? 13.742 -16.594 -13.93 1 91.94 101 ASP B N 1
ATOM 2228 C CA . ASP B 1 101 ? 14.211 -17.875 -13.438 1 91.94 101 ASP B CA 1
ATOM 2229 C C . ASP B 1 101 ? 14.078 -17.984 -11.922 1 91.94 101 ASP B C 1
ATOM 2231 O O . ASP B 1 101 ? 14.406 -17.031 -11.203 1 91.94 101 ASP B O 1
ATOM 2235 N N . GLY B 1 102 ? 13.531 -19.062 -11.406 1 95 102 GLY B N 1
ATOM 2236 C CA . GLY B 1 102 ? 13.375 -19.25 -9.977 1 95 102 GLY B CA 1
ATOM 2237 C C . GLY B 1 102 ? 12.117 -18.594 -9.422 1 95 102 GLY B C 1
ATOM 2238 O O . GLY B 1 102 ? 11.938 -18.5 -8.211 1 95 102 GLY B O 1
ATOM 2239 N N . SER B 1 103 ? 11.273 -18.094 -10.344 1 96.56 103 SER B N 1
ATOM 2240 C CA . SER B 1 103 ? 9.984 -17.578 -9.891 1 96.56 103 SER B CA 1
ATOM 2241 C C . SER B 1 103 ? 9.133 -18.672 -9.266 1 96.56 103 SER B C 1
ATOM 2243 O O . SER B 1 103 ? 9.055 -19.781 -9.805 1 96.56 103 SER B O 1
ATOM 2245 N N . ALA B 1 104 ? 8.57 -18.438 -8.109 1 98.19 104 ALA B N 1
ATOM 2246 C CA . ALA B 1 104 ? 7.734 -19.406 -7.418 1 98.19 104 ALA B CA 1
ATOM 2247 C C . ALA B 1 104 ? 6.262 -19.188 -7.738 1 98.19 104 ALA B C 1
ATOM 2249 O O . ALA B 1 104 ? 5.516 -20.156 -7.949 1 98.19 104 ALA B O 1
ATOM 2250 N N . ALA B 1 105 ? 5.828 -17.953 -7.77 1 98.31 105 ALA B N 1
ATOM 2251 C CA . ALA B 1 105 ? 4.438 -17.609 -8.039 1 98.31 105 ALA B CA 1
ATOM 2252 C C . ALA B 1 105 ? 4.316 -16.141 -8.469 1 98.31 105 ALA B C 1
ATOM 2254 O O . ALA B 1 105 ? 5.152 -15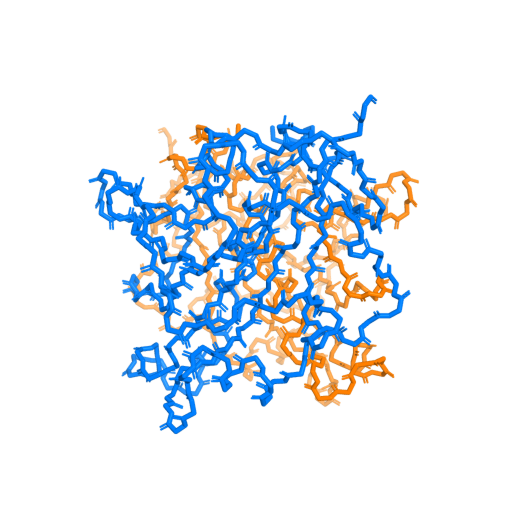.312 -8.109 1 98.31 105 ALA B O 1
ATOM 2255 N N . LEU B 1 106 ? 3.377 -15.844 -9.32 1 98.25 106 LEU B N 1
ATOM 2256 C CA . LEU B 1 106 ? 2.98 -14.492 -9.688 1 98.25 106 LEU B CA 1
ATOM 2257 C C . LEU B 1 106 ? 1.579 -14.172 -9.172 1 98.25 106 LEU B C 1
ATOM 2259 O O . LEU B 1 106 ? 0.609 -14.828 -9.562 1 98.25 106 LEU B O 1
ATOM 2263 N N . VAL B 1 107 ? 1.489 -13.25 -8.234 1 98.81 107 VAL B N 1
ATOM 2264 C CA . VAL B 1 107 ? 0.195 -12.773 -7.758 1 98.81 107 VAL B CA 1
ATOM 2265 C C . VAL B 1 107 ? -0.305 -11.648 -8.664 1 98.81 107 VAL B C 1
ATOM 2267 O O . VAL B 1 107 ? 0.332 -10.602 -8.773 1 98.81 107 VAL B O 1
ATOM 2270 N N . VAL B 1 108 ? -1.406 -11.898 -9.328 1 98.62 108 VAL B N 1
ATOM 2271 C CA . VAL B 1 108 ? -1.995 -10.969 -10.289 1 98.62 108 VAL B CA 1
ATOM 2272 C C . VAL B 1 108 ? -3.256 -10.344 -9.695 1 98.62 108 VAL B C 1
ATOM 2274 O O . VAL B 1 108 ? -4.137 -11.055 -9.203 1 98.62 108 VAL B O 1
ATOM 2277 N N . MET B 1 109 ? -3.299 -9.008 -9.695 1 98.88 109 MET B N 1
ATOM 2278 C CA . MET B 1 109 ? -4.477 -8.273 -9.234 1 98.88 109 MET B CA 1
ATOM 2279 C C . MET B 1 109 ? -5.312 -7.797 -10.414 1 98.88 109 MET B C 1
ATOM 2281 O O . MET B 1 109 ? -4.828 -7.051 -11.266 1 98.88 109 MET B O 1
ATOM 2285 N N . ILE B 1 110 ? -6.539 -8.312 -10.438 1 98.81 110 ILE B N 1
ATOM 2286 C CA . ILE B 1 110 ? -7.496 -7.934 -11.477 1 98.81 110 ILE B CA 1
ATOM 2287 C C . ILE B 1 110 ? -8.547 -7 -10.883 1 98.81 110 ILE B C 1
ATOM 2289 O O . ILE B 1 110 ? -9.125 -7.285 -9.828 1 98.81 110 ILE B O 1
ATOM 2293 N N . GLY B 1 111 ? -8.711 -5.863 -11.531 1 98.62 111 GLY B N 1
ATOM 2294 C CA . GLY B 1 111 ? -9.664 -4.875 -11.062 1 98.62 111 GLY B CA 1
ATOM 2295 C C . GLY B 1 111 ? -10.945 -4.848 -11.875 1 98.62 111 GLY B C 1
ATOM 2296 O O . GLY B 1 111 ? -10.906 -4.961 -13.102 1 98.62 111 GLY B O 1
ATOM 2297 N N . ASP B 1 112 ? -12.062 -4.758 -11.234 1 98.25 112 ASP B N 1
ATOM 2298 C CA . ASP B 1 112 ? -13.367 -4.555 -11.852 1 98.25 112 ASP B CA 1
ATOM 2299 C C . ASP B 1 112 ? -13.75 -3.076 -11.859 1 98.25 112 ASP B C 1
ATOM 2301 O O . ASP B 1 112 ? -14.281 -2.566 -10.875 1 98.25 112 ASP B O 1
ATOM 2305 N N . LEU B 1 113 ? -13.516 -2.391 -12.969 1 97.56 113 LEU B N 1
ATOM 2306 C CA . LEU B 1 113 ? -13.75 -0.953 -13.055 1 97.56 113 LEU B CA 1
ATOM 2307 C C . LEU B 1 113 ? -15.242 -0.637 -12.977 1 97.56 113 LEU B C 1
ATOM 2309 O O . LEU B 1 113 ? -15.633 0.374 -12.391 1 97.56 113 LEU B O 1
ATOM 2313 N N . SER B 1 114 ? -16.109 -1.485 -13.539 1 97.12 114 SER B N 1
ATOM 2314 C CA . SER B 1 114 ? -17.562 -1.249 -13.492 1 97.12 114 SER B CA 1
ATOM 2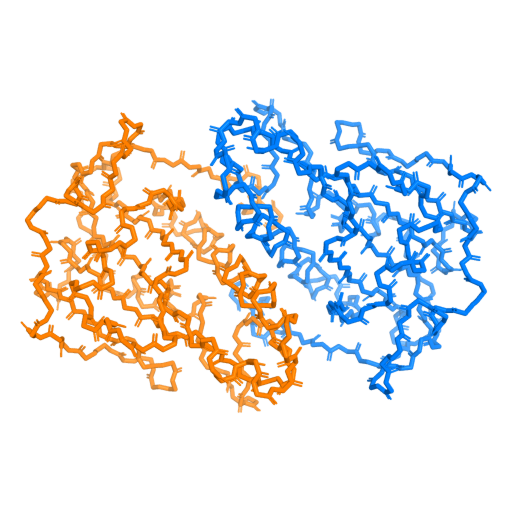315 C C . SER B 1 114 ? -18.062 -1.239 -12.055 1 97.12 114 SER B C 1
ATOM 2317 O O . SER B 1 114 ? -18.922 -0.427 -11.703 1 97.12 114 SER B O 1
ATOM 2319 N N . ARG B 1 115 ? -17.547 -2.037 -11.281 1 95.75 115 ARG B N 1
ATOM 2320 C CA . ARG B 1 115 ? -17.969 -2.15 -9.891 1 95.75 115 ARG B CA 1
ATOM 2321 C C . ARG B 1 115 ? -17.656 -0.872 -9.117 1 95.75 115 ARG B C 1
ATOM 2323 O O . ARG B 1 115 ? -18.531 -0.335 -8.422 1 95.75 115 ARG B O 1
ATOM 2330 N N . ILE B 1 116 ? -16.516 -0.363 -9.195 1 95.81 116 ILE B N 1
ATOM 2331 C CA . ILE B 1 116 ? -16.109 0.805 -8.414 1 95.81 116 ILE B CA 1
ATOM 2332 C C . ILE B 1 116 ? -16.625 2.074 -9.086 1 95.81 116 ILE B C 1
ATOM 2334 O O . ILE B 1 116 ? -17 3.033 -8.406 1 95.81 116 ILE B O 1
ATOM 2338 N N . ALA B 1 117 ? -16.703 2.098 -10.414 1 95.5 117 ALA B N 1
ATOM 2339 C CA . ALA B 1 117 ? -17.188 3.273 -11.133 1 95.5 117 ALA B CA 1
ATOM 2340 C C . ALA B 1 117 ? -18.688 3.461 -10.922 1 95.5 117 ALA B C 1
ATOM 2342 O O . ALA B 1 117 ? -19.219 4.57 -11.07 1 95.5 117 ALA B O 1
ATOM 2343 N N . ALA B 1 118 ? -19.422 2.41 -10.641 1 95.19 118 ALA B N 1
ATOM 2344 C CA . ALA B 1 118 ? -20.844 2.5 -10.344 1 95.19 118 ALA B CA 1
ATOM 2345 C C . ALA B 1 118 ? -21.094 3.424 -9.164 1 95.19 118 ALA B C 1
ATOM 2347 O O . ALA B 1 118 ? -22.141 4.086 -9.094 1 95.19 118 ALA B O 1
ATOM 2348 N N . VAL B 1 119 ? -20.109 3.58 -8.273 1 93 119 VAL B N 1
ATOM 2349 C CA . VAL B 1 119 ? -20.266 4.363 -7.051 1 93 119 VAL B CA 1
ATOM 2350 C C . VAL B 1 119 ? -19.531 5.691 -7.188 1 93 119 VAL B C 1
ATOM 2352 O O . VAL B 1 119 ? -20.047 6.738 -6.773 1 93 119 VAL B O 1
ATOM 2355 N N . TYR B 1 120 ? -18.375 5.695 -7.922 1 93.94 120 TYR B N 1
ATOM 2356 C CA . TYR B 1 120 ? -17.5 6.855 -7.812 1 93.94 120 TYR B CA 1
ATOM 2357 C C . TYR B 1 120 ? -17.234 7.469 -9.18 1 93.94 120 TYR B C 1
ATOM 2359 O O . TYR B 1 120 ? -16.438 8.406 -9.305 1 93.94 120 TYR B O 1
ATOM 2367 N N . GLY B 1 121 ? -17.812 6.91 -10.25 1 94.56 121 GLY B N 1
ATOM 2368 C CA . GLY B 1 121 ? -17.672 7.469 -11.586 1 94.56 121 GLY B CA 1
ATOM 2369 C C . GLY B 1 121 ? -16.234 7.492 -12.062 1 94.56 121 GLY B C 1
ATOM 2370 O O . GLY B 1 121 ? -15.539 6.469 -12.023 1 94.56 121 GLY B O 1
ATOM 2371 N N . GLU B 1 122 ? -15.828 8.641 -12.516 1 91 122 GLU B N 1
ATOM 2372 C CA . GLU B 1 122 ? -14.516 8.797 -13.133 1 91 122 GLU B CA 1
ATOM 2373 C C . GLU B 1 122 ? -13.391 8.586 -12.125 1 91 122 GLU B C 1
ATOM 2375 O O . GLU B 1 122 ? -12.297 8.141 -12.484 1 91 122 GLU B O 1
ATOM 2380 N N . ARG B 1 123 ? -13.688 8.805 -10.891 1 94.44 123 ARG B N 1
ATOM 2381 C CA . ARG B 1 123 ? -12.672 8.641 -9.859 1 94.44 123 ARG B CA 1
ATOM 2382 C C . ARG B 1 123 ? -12.406 7.16 -9.594 1 94.44 123 ARG B C 1
ATOM 2384 O O . ARG B 1 123 ? -11.406 6.812 -8.953 1 94.44 123 ARG B O 1
ATOM 2391 N N . GLY B 1 124 ? -13.32 6.34 -10.078 1 96.31 124 GLY B N 1
ATOM 2392 C CA . GLY B 1 124 ? -13.195 4.906 -9.875 1 96.31 124 GLY B CA 1
ATOM 2393 C C . GLY B 1 124 ? -11.859 4.352 -10.328 1 96.31 124 GLY B C 1
ATOM 2394 O O . GLY B 1 124 ? -11.305 3.457 -9.695 1 96.31 124 GLY B O 1
ATOM 2395 N N . TYR B 1 125 ? -11.344 4.898 -11.469 1 96.88 125 TYR B N 1
ATOM 2396 C CA . TYR B 1 125 ? -10.07 4.441 -12.008 1 96.88 125 TYR B CA 1
ATOM 2397 C C . TYR B 1 125 ? -8.93 4.734 -11.039 1 96.88 125 TYR B C 1
ATOM 2399 O O . TYR B 1 125 ? -8.07 3.877 -10.805 1 96.88 125 TYR B O 1
ATOM 2407 N N . ARG B 1 126 ? -8.914 5.902 -10.383 1 97.5 126 ARG B N 1
ATOM 2408 C CA . ARG B 1 126 ? -7.918 6.277 -9.383 1 97.5 126 ARG B CA 1
ATOM 2409 C C . ARG B 1 126 ? -8.008 5.371 -8.156 1 97.5 126 ARG B C 1
ATOM 2411 O O . ARG B 1 126 ? -6.988 4.848 -7.695 1 97.5 126 ARG B O 1
ATOM 2418 N N . PHE B 1 127 ? -9.258 5.164 -7.723 1 97.94 127 PHE B N 1
ATOM 2419 C CA . PHE B 1 127 ? -9.477 4.402 -6.496 1 97.94 127 PHE B CA 1
ATOM 2420 C C . PHE B 1 127 ? -9.078 2.9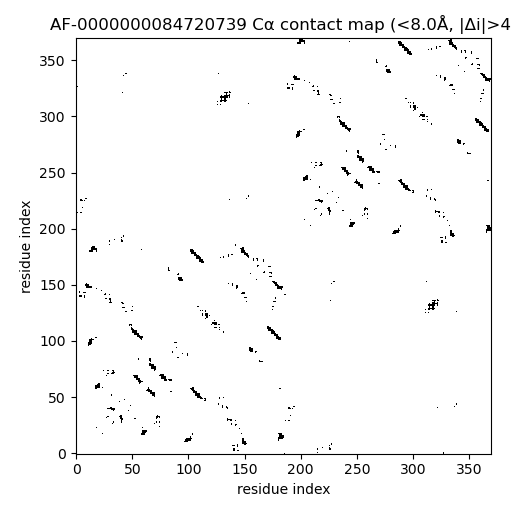45 -6.688 1 97.94 127 PHE B C 1
ATOM 2422 O O . PHE B 1 127 ? -8.562 2.312 -5.762 1 97.94 127 PHE B O 1
ATOM 2429 N N . LEU B 1 128 ? -9.32 2.461 -7.863 1 98.38 128 LEU B N 1
ATOM 2430 C CA . LEU B 1 128 ? -8.945 1.089 -8.195 1 98.38 128 LEU B CA 1
ATOM 2431 C C . LEU B 1 128 ? -7.434 0.897 -8.086 1 98.38 128 LEU B C 1
ATOM 2433 O O . LEU B 1 128 ? -6.969 -0.059 -7.461 1 98.38 128 LEU B O 1
ATOM 2437 N N . HIS B 1 129 ? -6.637 1.798 -8.594 1 98.62 129 HIS B N 1
ATOM 2438 C CA . HIS B 1 129 ? -5.184 1.687 -8.57 1 98.62 129 HIS B CA 1
ATOM 2439 C C . HIS B 1 129 ? -4.625 1.957 -7.18 1 98.62 129 HIS B C 1
ATOM 2441 O O . HIS B 1 129 ? -3.648 1.33 -6.762 1 98.62 129 HIS B O 1
ATOM 2447 N N . LEU B 1 130 ? -5.242 2.896 -6.441 1 98.75 130 LEU B N 1
ATOM 2448 C CA . LEU B 1 130 ? -4.855 3.113 -5.051 1 98.75 130 LEU B CA 1
ATOM 2449 C C . LEU B 1 130 ? -5.031 1.837 -4.234 1 98.75 130 LEU B C 1
ATOM 2451 O O . LEU B 1 130 ? -4.133 1.449 -3.482 1 98.75 130 LEU B O 1
ATOM 2455 N N . GLU B 1 131 ? -6.164 1.177 -4.395 1 98.81 131 GLU B N 1
ATOM 2456 C CA . GLU B 1 131 ? -6.438 -0.049 -3.652 1 98.81 131 GLU B CA 1
ATOM 2457 C C . GLU B 1 131 ? -5.449 -1.151 -4.02 1 98.81 131 GLU B C 1
ATOM 2459 O O . GLU B 1 131 ? -4.973 -1.879 -3.145 1 98.81 131 GLU B O 1
ATOM 2464 N N . ALA B 1 132 ? -5.102 -1.246 -5.316 1 98.88 132 ALA B N 1
ATOM 2465 C CA . ALA B 1 132 ? -4.098 -2.213 -5.754 1 98.88 132 ALA B CA 1
ATOM 2466 C C . ALA B 1 132 ? -2.742 -1.916 -5.117 1 98.88 132 ALA B C 1
ATOM 2468 O O . ALA B 1 132 ? -1.991 -2.836 -4.785 1 98.88 132 ALA B O 1
ATOM 2469 N N . GLY B 1 133 ? -2.418 -0.631 -4.965 1 98.88 133 GLY B N 1
ATOM 2470 C CA . GLY B 1 133 ? -1.206 -0.24 -4.262 1 98.88 133 GLY B CA 1
ATOM 2471 C C . GLY B 1 133 ? -1.205 -0.646 -2.801 1 98.88 133 GLY B C 1
ATOM 2472 O O . GLY B 1 133 ? -0.205 -1.156 -2.293 1 98.88 133 GLY B O 1
ATOM 2473 N N . HIS B 1 134 ? -2.344 -0.414 -2.107 1 98.88 134 HIS B N 1
ATOM 2474 C CA . HIS B 1 134 ? -2.488 -0.875 -0.732 1 98.88 134 HIS B CA 1
ATOM 2475 C C . HIS B 1 134 ? -2.248 -2.379 -0.627 1 98.88 134 HIS B C 1
ATOM 2477 O O . HIS B 1 134 ? -1.467 -2.828 0.213 1 98.88 134 HIS B O 1
ATOM 2483 N N . ALA B 1 135 ? -2.889 -3.133 -1.5 1 98.81 135 ALA B N 1
ATOM 2484 C CA . ALA B 1 135 ? -2.773 -4.59 -1.508 1 98.81 135 ALA B CA 1
ATOM 2485 C C . ALA B 1 135 ? -1.343 -5.027 -1.806 1 98.81 135 ALA B C 1
ATOM 2487 O O . ALA B 1 135 ? -0.813 -5.93 -1.153 1 98.81 135 ALA B O 1
ATOM 2488 N N . GLY B 1 136 ? -0.73 -4.359 -2.771 1 98.81 136 GLY B N 1
ATOM 2489 C CA . GLY B 1 136 ? 0.65 -4.648 -3.127 1 98.81 136 GLY B CA 1
ATOM 2490 C C . GLY B 1 136 ? 1.618 -4.434 -1.979 1 98.81 136 GLY B C 1
ATOM 2491 O O . GLY B 1 136 ? 2.541 -5.23 -1.782 1 98.81 136 GLY B O 1
ATOM 2492 N N . GLN B 1 137 ? 1.396 -3.4 -1.264 1 98.56 137 GLN B N 1
ATOM 2493 C CA . GLN B 1 137 ? 2.309 -3.117 -0.161 1 98.56 137 GLN B CA 1
ATOM 2494 C C . GLN B 1 137 ? 2.18 -4.164 0.943 1 98.56 137 GLN B C 1
ATOM 2496 O O . GLN B 1 137 ? 3.178 -4.574 1.538 1 98.56 137 GLN B O 1
ATOM 2501 N N . ASN B 1 138 ? 0.939 -4.574 1.291 1 98.31 138 ASN B N 1
ATOM 2502 C CA . ASN B 1 138 ? 0.753 -5.676 2.227 1 98.31 138 ASN B CA 1
ATOM 2503 C C . ASN B 1 138 ? 1.54 -6.914 1.799 1 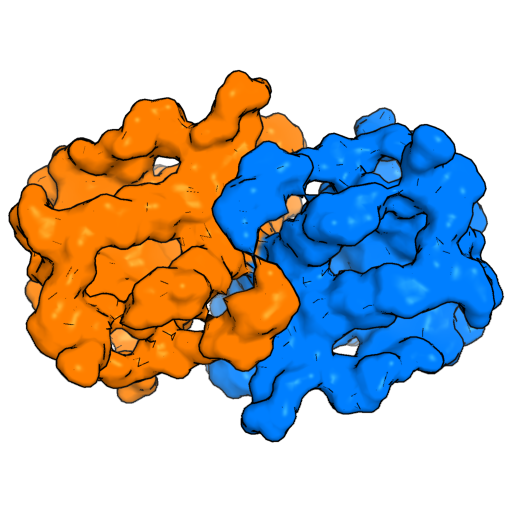98.31 138 ASN B C 1
ATOM 2505 O O . ASN B 1 138 ? 2.221 -7.535 2.617 1 98.31 138 ASN B O 1
ATOM 2509 N N . LEU B 1 139 ? 1.449 -7.227 0.528 1 98.5 139 LEU B N 1
ATOM 2510 C CA . LEU B 1 139 ? 2.129 -8.391 -0.025 1 98.5 139 LEU B CA 1
ATOM 2511 C C . LEU B 1 139 ? 3.643 -8.25 0.102 1 98.5 139 LEU B C 1
ATOM 2513 O O . LEU B 1 139 ? 4.316 -9.172 0.574 1 98.5 139 LEU B O 1
ATOM 2517 N N . CYS B 1 140 ? 4.188 -7.125 -0.271 1 98.19 140 CYS B N 1
ATOM 2518 C CA . CYS B 1 140 ? 5.625 -6.883 -0.23 1 98.19 140 CYS B CA 1
ATOM 2519 C C . CYS B 1 140 ? 6.148 -6.941 1.201 1 98.19 140 CYS B C 1
ATOM 2521 O O . CYS B 1 140 ? 7.191 -7.543 1.462 1 98.19 140 CYS B O 1
ATOM 2523 N N . LEU B 1 141 ? 5.41 -6.344 2.137 1 97.44 141 LEU B N 1
ATOM 2524 C CA . LEU B 1 141 ? 5.836 -6.344 3.531 1 97.44 141 LEU B CA 1
ATOM 2525 C C . LEU B 1 141 ? 5.773 -7.75 4.121 1 97.44 141 LEU B C 1
ATOM 2527 O O . LEU B 1 141 ? 6.691 -8.172 4.828 1 97.44 141 LEU B O 1
ATOM 2531 N N . ALA B 1 142 ? 4.691 -8.469 3.852 1 97.31 142 ALA B N 1
ATOM 2532 C CA . ALA B 1 142 ? 4.566 -9.844 4.328 1 97.31 142 ALA B CA 1
ATOM 2533 C C . ALA B 1 142 ? 5.672 -10.727 3.754 1 97.31 142 ALA B C 1
ATOM 2535 O O . ALA B 1 142 ? 6.242 -11.562 4.465 1 97.31 142 ALA B O 1
ATOM 2536 N N . ALA B 1 143 ? 5.934 -10.531 2.447 1 97.06 143 ALA B N 1
ATOM 2537 C CA . ALA B 1 143 ? 7.004 -11.297 1.807 1 97.06 143 ALA B CA 1
ATOM 2538 C C . ALA B 1 143 ? 8.352 -11.008 2.467 1 97.06 143 ALA B C 1
ATOM 2540 O O . ALA B 1 143 ? 9.148 -11.922 2.68 1 97.06 143 ALA B O 1
ATOM 2541 N N . SER B 1 144 ? 8.617 -9.773 2.75 1 95.81 144 SER B N 1
ATOM 2542 C CA . SER B 1 144 ? 9.852 -9.391 3.43 1 95.81 144 SER B CA 1
ATOM 2543 C C . SER B 1 144 ? 9.953 -10.055 4.797 1 95.81 144 SER B C 1
ATOM 2545 O O . SER B 1 144 ? 11.016 -10.562 5.172 1 95.81 144 SER B O 1
ATOM 2547 N N . LEU B 1 145 ? 8.867 -10.094 5.539 1 94.62 145 LEU B N 1
ATOM 2548 C CA . LEU B 1 145 ? 8.836 -10.688 6.871 1 94.62 145 LEU B CA 1
ATOM 2549 C C . LEU B 1 145 ? 9.117 -12.188 6.801 1 94.62 145 LEU B C 1
ATOM 2551 O O . LEU B 1 145 ? 9.742 -12.75 7.699 1 94.62 145 LEU B O 1
ATOM 2555 N N . LEU B 1 146 ? 8.656 -12.852 5.754 1 95.06 146 LEU B N 1
ATOM 2556 C CA . LEU B 1 146 ? 8.812 -14.289 5.574 1 95.06 146 LEU B CA 1
ATOM 2557 C C . LEU B 1 146 ? 10.094 -14.609 4.816 1 95.06 146 LEU B C 1
ATOM 2559 O O . LEU B 1 146 ? 10.367 -15.766 4.508 1 95.06 146 LEU B O 1
ATOM 2563 N N . ASP B 1 147 ? 10.875 -13.539 4.41 1 94.81 147 ASP B N 1
ATOM 2564 C CA . ASP B 1 147 ? 12.117 -13.664 3.66 1 94.81 147 ASP B CA 1
ATOM 2565 C C . ASP B 1 147 ? 11.875 -14.32 2.299 1 94.81 147 ASP B C 1
ATOM 2567 O O . ASP B 1 147 ? 12.672 -15.141 1.844 1 94.81 147 ASP B O 1
ATOM 2571 N N . VAL B 1 148 ? 10.734 -14.102 1.771 1 96.94 148 VAL B N 1
ATOM 2572 C CA . VAL B 1 148 ? 10.43 -14.531 0.412 1 96.94 148 VAL B CA 1
ATOM 2573 C C . VAL B 1 148 ? 10.891 -13.477 -0.587 1 96.94 148 VAL B C 1
ATOM 2575 O O . VAL B 1 148 ? 10.445 -12.328 -0.528 1 96.94 148 VAL B O 1
ATOM 2578 N N . PRO B 1 149 ? 11.836 -13.836 -1.533 1 97.56 149 PRO B N 1
ATOM 2579 C CA . PRO B 1 149 ? 12.195 -12.852 -2.561 1 97.56 149 PRO B CA 1
ATOM 2580 C C . PRO B 1 149 ? 10.992 -12.398 -3.385 1 97.56 149 PRO B C 1
ATOM 2582 O O . PRO B 1 149 ? 10.102 -13.203 -3.686 1 97.56 149 PRO B O 1
ATOM 2585 N N . HIS B 1 150 ? 10.938 -11.125 -3.715 1 97.94 150 HIS B N 1
ATOM 2586 C CA . HIS B 1 150 ? 9.773 -10.609 -4.426 1 97.94 150 HIS B CA 1
ATOM 2587 C C . HIS B 1 150 ? 10.109 -9.32 -5.168 1 97.94 150 HIS B C 1
ATOM 2589 O O . HIS B 1 150 ? 11.086 -8.648 -4.84 1 97.94 150 HIS B O 1
ATOM 2595 N N . VAL B 1 151 ? 9.336 -9 -6.152 1 97.31 151 VAL B N 1
ATOM 2596 C CA . VAL B 1 151 ? 9.422 -7.734 -6.871 1 97.31 151 VAL B CA 1
ATOM 2597 C C . VAL B 1 151 ? 8.047 -7.355 -7.422 1 97.31 151 VAL B C 1
ATOM 2599 O O . VAL B 1 151 ? 7.328 -8.211 -7.949 1 97.31 151 VAL B O 1
ATOM 2602 N N . ALA B 1 152 ? 7.664 -6.086 -7.188 1 97.31 152 ALA B N 1
ATOM 2603 C CA . ALA B 1 152 ? 6.441 -5.555 -7.781 1 97.31 152 ALA B CA 1
ATOM 2604 C C . ALA B 1 152 ? 6.621 -5.293 -9.273 1 97.31 152 ALA B C 1
ATOM 2606 O O . ALA B 1 152 ? 7.66 -4.785 -9.703 1 97.31 152 ALA B O 1
ATOM 2607 N N . LEU B 1 153 ? 5.602 -5.695 -10.055 1 96.38 153 LEU B N 1
ATOM 2608 C CA . LEU B 1 153 ? 5.652 -5.562 -11.508 1 96.38 153 LEU B CA 1
ATOM 2609 C C . LEU B 1 153 ? 4.398 -4.867 -12.039 1 96.38 153 LEU B C 1
ATOM 2611 O O . LEU B 1 153 ? 3.295 -5.402 -11.93 1 96.38 153 LEU B O 1
ATOM 2615 N N . GLY B 1 154 ? 4.574 -3.654 -12.586 1 94.06 154 GLY B N 1
ATOM 2616 C CA . GLY B 1 154 ? 3.492 -2.934 -13.234 1 94.06 154 GLY B CA 1
ATOM 2617 C C . GLY B 1 154 ? 3.623 -2.887 -14.742 1 94.06 154 GLY B C 1
ATOM 2618 O O . GLY B 1 154 ? 2.674 -2.525 -15.445 1 94.06 154 GLY B O 1
ATOM 2619 N N . GLY B 1 155 ? 4.754 -3.271 -15.211 1 92.88 155 GLY B N 1
ATOM 2620 C CA . GLY B 1 155 ? 5.027 -3.227 -16.641 1 92.88 155 GLY B CA 1
ATOM 2621 C C . GLY B 1 155 ? 4.746 -4.539 -17.344 1 92.88 155 GLY B C 1
ATOM 2622 O O . GLY B 1 155 ? 5.617 -5.406 -17.422 1 92.88 155 GLY B O 1
ATOM 2623 N N . PHE B 1 156 ? 3.545 -4.77 -17.781 1 94.44 156 PHE B N 1
ATOM 2624 C CA . PHE B 1 156 ? 3.139 -5.934 -18.547 1 94.44 156 PHE B CA 1
ATOM 2625 C C . PHE B 1 156 ? 2.4 -5.512 -19.812 1 94.44 156 PHE B C 1
ATOM 2627 O O . PHE B 1 156 ? 2.023 -4.348 -19.969 1 94.44 156 PHE B O 1
ATOM 2634 N N . ASP B 1 157 ? 2.289 -6.426 -20.828 1 94.56 157 ASP B N 1
ATOM 2635 C CA . ASP B 1 157 ? 1.466 -6.219 -22.016 1 94.56 157 ASP B CA 1
ATOM 2636 C C . ASP B 1 157 ? -0.017 -6.383 -21.688 1 94.56 157 ASP B C 1
ATOM 2638 O O . ASP B 1 157 ? -0.497 -7.508 -21.516 1 94.56 157 ASP B O 1
ATOM 2642 N N . ASP B 1 158 ? -0.696 -5.199 -21.719 1 95.06 158 ASP B N 1
ATOM 2643 C CA . ASP B 1 158 ? -2.084 -5.18 -21.266 1 95.06 158 ASP B CA 1
ATOM 2644 C C . ASP B 1 158 ? -2.945 -6.129 -22.094 1 95.06 158 ASP B C 1
ATOM 2646 O O . ASP B 1 158 ? -3.73 -6.902 -21.547 1 95.06 158 ASP B O 1
ATOM 2650 N N . ASP B 1 159 ? -2.82 -6.062 -23.344 1 95.12 159 ASP B N 1
ATOM 2651 C CA . ASP B 1 159 ? -3.65 -6.879 -24.219 1 95.12 159 ASP B CA 1
ATOM 2652 C C . ASP B 1 159 ? -3.371 -8.367 -24.016 1 95.12 159 ASP B C 1
ATOM 2654 O O . ASP B 1 159 ? -4.301 -9.172 -23.922 1 95.12 159 ASP B O 1
ATOM 2658 N N . VAL B 1 160 ? -2.125 -8.742 -23.875 1 94.62 160 VAL B N 1
ATOM 2659 C CA . VAL B 1 160 ? -1.724 -10.141 -23.734 1 94.62 160 VAL B CA 1
ATOM 2660 C C . VAL B 1 160 ? -2.238 -10.695 -22.422 1 94.62 160 VAL B C 1
ATOM 2662 O O . VAL B 1 160 ? -2.865 -11.758 -22.391 1 94.62 160 VAL B O 1
ATOM 2665 N N . VAL B 1 161 ? -2.039 -9.992 -21.328 1 95.5 161 VAL B N 1
ATOM 2666 C CA . VAL B 1 161 ? -2.428 -10.516 -20.031 1 95.5 161 VAL B CA 1
ATOM 2667 C C . VAL B 1 161 ? -3.949 -10.531 -19.906 1 95.5 161 VAL B C 1
ATOM 2669 O O . VAL B 1 161 ? -4.523 -11.484 -19.375 1 95.5 161 VAL B O 1
ATOM 2672 N N . ASN B 1 162 ? -4.645 -9.469 -20.406 1 96.5 162 ASN B N 1
ATOM 2673 C CA . ASN B 1 162 ? -6.102 -9.438 -20.344 1 96.5 162 ASN B CA 1
ATOM 2674 C C . ASN B 1 162 ? -6.723 -10.57 -21.156 1 96.5 162 ASN B C 1
ATOM 2676 O O . ASN B 1 162 ? -7.711 -11.172 -20.75 1 96.5 162 ASN B O 1
ATOM 2680 N N . ARG B 1 163 ? -6.094 -10.859 -22.266 1 95.5 163 ARG B N 1
ATOM 2681 C CA . ARG B 1 163 ? -6.57 -11.969 -23.078 1 95.5 163 ARG B CA 1
ATOM 2682 C C . ARG B 1 163 ? -6.359 -13.305 -22.359 1 95.5 163 ARG B C 1
ATOM 2684 O O . ARG B 1 163 ? -7.238 -14.164 -22.375 1 95.5 163 ARG B O 1
ATOM 2691 N N . ALA B 1 164 ? -5.211 -13.484 -21.766 1 95.25 164 ALA B N 1
ATOM 2692 C CA . ALA B 1 164 ? -4.887 -14.719 -21.047 1 95.25 164 ALA B CA 1
ATOM 2693 C C . ALA B 1 164 ? -5.902 -15.008 -19.953 1 95.25 164 ALA B C 1
ATOM 2695 O O . ALA B 1 164 ? -6.293 -16.156 -19.734 1 95.25 164 ALA B O 1
ATOM 2696 N N . PHE B 1 165 ? -6.418 -13.945 -19.281 1 96.88 165 PHE B N 1
ATOM 2697 C CA . PHE B 1 165 ? -7.352 -14.094 -18.172 1 96.88 165 PHE B CA 1
ATOM 2698 C C . PHE B 1 165 ? -8.789 -13.953 -18.641 1 96.88 165 PHE B C 1
ATOM 2700 O O . PHE B 1 165 ? -9.711 -13.852 -17.828 1 96.88 165 PHE B O 1
ATOM 2707 N N . HIS B 1 166 ? -9.008 -13.859 -19.969 1 96.38 166 HIS B N 1
ATOM 2708 C CA . HIS B 1 166 ? -10.32 -13.812 -20.594 1 96.38 166 HIS B CA 1
ATOM 2709 C C . HIS B 1 166 ? -11.102 -12.578 -20.141 1 96.38 166 HIS B C 1
ATOM 2711 O O . HIS B 1 166 ? -12.289 -12.68 -19.797 1 96.38 166 HIS B O 1
ATOM 2717 N N . LEU B 1 167 ? -10.375 -11.43 -20.156 1 96.94 167 LEU B N 1
ATOM 2718 C CA . LEU B 1 167 ? -10.984 -10.195 -19.672 1 96.94 167 LEU B CA 1
ATOM 2719 C C . LEU B 1 167 ? -11.383 -9.289 -20.828 1 96.94 167 LEU B C 1
ATOM 2721 O O . LEU B 1 167 ? -11.922 -8.203 -20.609 1 96.94 167 LEU B O 1
ATOM 2725 N N . GLU B 1 168 ? -11.156 -9.758 -21.984 1 92.31 168 GLU B N 1
ATOM 2726 C CA . GLU B 1 168 ? -11.461 -8.922 -23.156 1 92.31 168 GLU B CA 1
ATOM 2727 C C . GLU B 1 168 ? -12.938 -8.555 -23.188 1 92.31 168 GLU B C 1
ATOM 2729 O O . GLU B 1 168 ? -13.797 -9.391 -22.922 1 92.31 168 GLU B O 1
ATOM 2734 N N . GLY B 1 169 ? -13.203 -7.312 -23.516 1 89.69 169 GLY B N 1
ATOM 2735 C CA . GLY B 1 169 ? -14.578 -6.855 -23.672 1 89.69 169 GLY B CA 1
ATOM 2736 C C . GLY B 1 169 ? -15.25 -6.555 -22.344 1 89.69 169 GLY B C 1
ATOM 2737 O O . GLY B 1 169 ? -16.406 -6.133 -22.312 1 89.69 169 GLY B O 1
ATOM 2738 N N . SER B 1 170 ? -14.539 -6.844 -21.281 1 90.5 170 SER B N 1
ATOM 2739 C CA . SER B 1 170 ? -15.102 -6.531 -19.969 1 90.5 170 SER B CA 1
ATOM 2740 C C . SER B 1 170 ? -14.531 -5.23 -19.422 1 90.5 170 SER B C 1
ATOM 2742 O O . SER B 1 170 ? -13.672 -4.609 -20.047 1 90.5 170 SER B O 1
ATOM 2744 N N . ASP B 1 171 ? -15.133 -4.762 -18.344 1 95.5 171 ASP B N 1
ATOM 2745 C CA . ASP B 1 171 ? -14.602 -3.592 -17.641 1 95.5 171 ASP B CA 1
ATOM 2746 C C . ASP B 1 171 ? -13.578 -3.996 -16.594 1 95.5 171 ASP B C 1
ATOM 2748 O O . ASP B 1 171 ? -13.227 -3.195 -15.719 1 95.5 171 ASP B O 1
ATOM 2752 N N . SER B 1 172 ? -13.203 -5.301 -16.688 1 97.94 172 SER B N 1
ATOM 2753 C CA . SER B 1 172 ? -12.133 -5.797 -15.82 1 97.94 172 SER B CA 1
ATOM 2754 C C . SER B 1 172 ? -10.805 -5.852 -16.562 1 97.94 172 SER B C 1
ATOM 2756 O O . SER B 1 172 ? -10.773 -6.082 -17.781 1 97.94 172 SER B O 1
ATOM 2758 N N . PHE B 1 173 ? -9.742 -5.594 -15.844 1 98.25 173 PHE B N 1
ATOM 2759 C CA . PHE B 1 173 ? -8.406 -5.652 -16.438 1 98.25 173 PHE B CA 1
ATOM 2760 C C . PHE B 1 173 ? -7.352 -5.875 -15.359 1 98.25 173 PHE B C 1
ATOM 2762 O O . PHE B 1 173 ? -7.609 -5.656 -14.172 1 98.25 173 PHE B O 1
ATOM 2769 N N . VAL B 1 174 ? -6.211 -6.434 -15.758 1 97.81 174 VAL B N 1
ATOM 2770 C CA . VAL B 1 174 ? -5.078 -6.578 -14.852 1 97.81 174 VAL B CA 1
ATOM 2771 C C . VAL B 1 174 ? -4.535 -5.199 -14.477 1 97.81 174 VAL B C 1
ATOM 2773 O O . VAL B 1 174 ? -4.242 -4.379 -15.352 1 97.81 174 VAL B O 1
ATOM 2776 N N . VAL B 1 175 ? -4.449 -4.945 -13.172 1 98.12 175 VAL B N 1
ATOM 2777 C CA . VAL B 1 175 ? -4.082 -3.631 -12.664 1 98.12 175 VAL B CA 1
ATOM 2778 C C . VAL B 1 175 ? -2.637 -3.65 -12.172 1 98.12 175 VAL B C 1
ATOM 2780 O O . VAL B 1 175 ? -1.919 -2.654 -12.297 1 98.12 175 VAL B O 1
ATOM 2783 N N . TYR B 1 176 ? -2.197 -4.77 -11.641 1 98.5 176 TYR B N 1
ATOM 2784 C CA . TYR B 1 176 ? -0.942 -4.828 -10.906 1 98.5 176 TYR B CA 1
ATOM 2785 C C . TYR B 1 176 ? -0.514 -6.273 -10.664 1 98.5 176 TYR B C 1
ATOM 2787 O O . TYR B 1 176 ? -1.307 -7.199 -10.844 1 98.5 176 TYR B O 1
ATOM 2795 N N . SER B 1 177 ? 0.739 -6.504 -10.289 1 98.38 177 SER B N 1
ATOM 2796 C CA . SER B 1 177 ? 1.222 -7.844 -9.969 1 98.38 177 SER B CA 1
ATOM 2797 C C . SER B 1 177 ? 2.479 -7.785 -9.109 1 98.38 177 SER B C 1
ATOM 2799 O O . SER B 1 177 ? 3.148 -6.754 -9.047 1 98.38 177 SER B O 1
ATOM 2801 N N . VAL B 1 178 ? 2.723 -8.797 -8.406 1 98.62 178 VAL B N 1
ATOM 2802 C CA . VAL B 1 178 ? 3.947 -9.008 -7.641 1 98.62 178 VAL B CA 1
ATOM 2803 C C . VAL B 1 178 ? 4.496 -10.406 -7.91 1 98.62 178 VAL B C 1
ATOM 2805 O O . VAL B 1 178 ? 3.762 -11.398 -7.82 1 98.62 178 VAL B O 1
ATOM 2808 N N . LEU B 1 179 ? 5.715 -10.469 -8.273 1 98 179 LEU B N 1
ATOM 2809 C CA . LEU B 1 179 ? 6.418 -11.727 -8.5 1 98 179 LEU B CA 1
ATOM 2810 C C . LEU B 1 179 ? 7.094 -12.211 -7.223 1 98 179 LEU B C 1
ATOM 2812 O O . LEU B 1 179 ? 7.789 -11.445 -6.555 1 98 179 LEU B O 1
ATOM 2816 N N . LEU B 1 180 ? 6.77 -13.43 -6.852 1 98.44 180 LEU B N 1
ATOM 2817 C CA . LEU B 1 180 ? 7.422 -14.117 -5.742 1 98.44 180 LEU B CA 1
ATOM 2818 C C . LEU B 1 180 ? 8.461 -15.109 -6.25 1 98.44 180 LEU B C 1
ATOM 2820 O O . LEU B 1 180 ? 8.211 -15.844 -7.207 1 98.44 180 LEU B O 1
ATOM 2824 N N . GLY B 1 181 ? 9.586 -15.086 -5.617 1 98.06 181 GLY B N 1
ATOM 2825 C CA . GLY B 1 181 ? 10.656 -15.984 -6.023 1 98.06 181 GLY B CA 1
ATOM 2826 C C . GLY B 1 181 ? 10.859 -17.141 -5.07 1 98.06 181 GLY B C 1
ATOM 2827 O O . GLY B 1 181 ? 10.383 -17.109 -3.93 1 98.06 181 GLY B O 1
ATOM 2828 N N . CYS B 1 182 ? 11.586 -18.125 -5.621 1 97.56 182 CYS B N 1
ATOM 2829 C CA . CYS B 1 182 ? 12.07 -19.203 -4.766 1 97.56 182 CYS B CA 1
ATOM 2830 C C . CYS B 1 182 ? 13.078 -18.688 -3.75 1 97.56 182 CYS B C 1
ATOM 2832 O O . CYS B 1 182 ? 13.781 -17.703 -4.008 1 97.56 182 CYS B O 1
ATOM 2834 N N . HIS B 1 183 ? 13.062 -19.375 -2.578 1 94.94 183 HIS B N 1
ATOM 2835 C CA . HIS B 1 183 ? 14.008 -19 -1.531 1 94.94 183 HIS B CA 1
ATOM 2836 C C . HIS B 1 183 ? 15.453 -19.156 -2.006 1 94.94 183 HIS B C 1
ATOM 2838 O O . HIS B 1 183 ? 15.75 -20.078 -2.783 1 94.94 183 HIS B O 1
ATOM 2844 N N . GLN B 1 184 ? 16.219 -18.172 -1.472 1 86.06 184 GLN B N 1
ATOM 2845 C CA . GLN B 1 184 ? 17.656 -18.266 -1.728 1 86.06 184 GLN B CA 1
ATOM 2846 C C . GLN B 1 184 ? 18.297 -19.328 -0.835 1 86.06 184 GLN B C 1
ATOM 2848 O O . GLN B 1 184 ? 17.875 -19.516 0.307 1 86.06 184 GLN B O 1
ATOM 2853 N N . GLY B 1 185 ? 18.688 -20.5 -1.219 1 70.12 185 GLY B N 1
ATOM 2854 C CA . GLY B 1 185 ? 19.375 -21.531 -0.462 1 70.12 185 GLY B CA 1
ATOM 2855 C C . GLY B 1 185 ? 20.25 -20.984 0.649 1 70.12 185 GLY B C 1
ATOM 2856 O O . GLY B 1 185 ? 20.609 -19.812 0.631 1 70.12 185 GLY B O 1
#